Protein AF-X1FX35-F1 (afdb_monomer)

Organism: NCBI:txid412755

Nearest PDB structures (foldseek):
  2xja-assembly1_A  TM=9.367E-01  e=5.556E-26  Mycobacterium tuberculosis H37Rv
  2wtz-assembly2_B  TM=9.239E-01  e=4.135E-26  Mycobacterium tuberculosis H37Rv
  2xja-assembly4_D  TM=9.249E-01  e=1.430E-25  Mycobacterium tuberculosis H37Rv
  2xja-assembly3_C  TM=9.248E-01  e=2.739E-25  Mycobacterium tuberculosis H37Rv
  2wtz-assembly3_C  TM=9.128E-01  e=9.471E-25  Mycobacterium tuberculosis H37Rv

Solvent-accessible surface area (backbone atoms only — not comparable to full-atom values): 14915 Å² total; per-residue (Å²): 69,72,66,14,41,48,26,26,56,78,59,72,37,35,50,81,73,32,51,28,34,38,28,30,51,65,58,53,34,62,60,21,47,53,36,40,39,36,25,38,48,67,76,71,45,35,39,17,36,37,23,55,70,34,38,30,24,53,76,56,72,43,81,34,92,41,43,47,62,56,24,57,57,50,31,50,49,40,43,50,11,49,76,54,61,19,49,32,32,35,33,30,48,42,46,68,35,48,66,61,26,30,61,37,82,56,64,46,52,27,40,25,44,56,39,86,63,88,68,66,44,90,78,43,68,39,71,66,48,44,47,51,25,50,35,51,63,44,50,66,34,48,60,88,17,35,39,27,31,26,66,86,30,80,63,40,56,62,38,56,77,50,32,68,27,40,78,42,37,26,30,73,77,49,98,50,58,32,28,35,45,78,75,50,74,56,96,64,37,26,32,29,40,40,34,43,92,92,44,75,28,70,29,52,22,48,58,61,43,72,70,44,54,52,30,50,45,47,20,44,48,50,40,45,75,73,68,49,53,65,62,55,39,24,53,10,48,34,63,47,70,73,44,93,50,54,72,22,72,57,90,68,99,60,101,65,90,47,69,40,60,66,58,84,38,71,65,48,40,49,53,52,48,66,46,49,54,84,68,48,90,75,85,84,84,132

Radius of gyration: 18.19 Å; Cα contacts (8 Å, |Δi|>4): 615; chains: 1; bounding box: 47×43×50 Å

pLDDT: mean 95.36, std 4.09, range [73.88, 98.94]

InterPro domains:
  IPR005761 UDP-N-acetylmuramoylal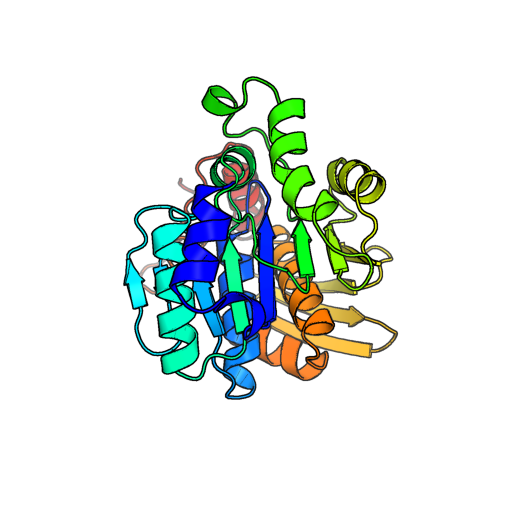anyl-D-glutamate-2,6-diaminopimelate ligase [TIGR01085] (4-286)
  IPR013221 Mur ligase, central [PF08245] (23-222)
  IPR036565 Mur-like, catalytic domain superfamily [G3DSA:3.40.1190.10] (14-246)
  IPR036565 Mur-like, catalytic domain superfamily [SSF53623] (14-240)
  IPR036615 Mur ligase, C-terminal domain superfamily [G3DSA:3.90.190.20] (247-286)
  IPR036615 Mur ligase, C-terminal domain superfamily [SSF53244] (243-285)

Foldseek 3Di:
DVVLQVLCVVLVNLLVQAQEEEEEEDDLRLVLQLLLQLLQVLVVAFEFEQAQQWGGLSVDIDGHPDRADASNVVSVSSSSNVVNRHRYYYGYCYLVCLVVVRCPSRAHLEYEYQEYDDDDCVPQVDSVSSLVSVLSVQLPHDQNHEYEYEPPYPSSVVSVVRHNHHYFYEYEPDDTQWYWDWPDFAQQWTWIWIDHPRDTEIAIARQWFPSSVSSLRRSQVSVVSVPDDPHSSSSSNNPDHDDPQCQGWDDDDDPDIDGGHDPPDPVSVVRSCVGCVVHDPDDDDD

Mean predicted aligned error: 3.47 Å

Secondary structure (DSSP, 8-state):
-HHHHHHHHHTT-GGGGSEEEEEESSS-HHHHHHHHHHHHHHTT--EEEESSSEEE-SS-EEE-SSSS--HHHHHHHHHHHHHTT--EEEEE--HHHHHTTTTTT--EEEEEE----S--HHHHSSHHHHHHHHHHHHHTS-TTSEEEEETTSHHHHHHHTT--SEEEEEEESS-SSEEEEEEEE-SS-EEEEEEETTEEEEEEES--SHHHHHHHHHHHHHHHHHT--HHHHHHHHHH----TTSSEEEP-SSSS-EEE----SHHHHHHHHHHHGGG-SS----

Sequence (286 aa):
EAAALLAQASRGNPASQLTNLAVTGTNGKTTVAFLIRSCMQKTGDKCGLIGTIIYDTGSSSSEAVLTTPDCLYIAEVQQQMLRAGSKYMVIEASSHALSQNRLAGIKFKAAAFTNLAGDHLDYHKTREDYLAAKTKLFSSLSSDATAVLNKQSSEAKLIAEQTDAKILWYAINEPADLTARIESMDITETVFALESAGQSSVVKTPLLGRYNVSNHLAAAGLCLVAGFDLDVIATGLSALRAIPGRLEKIDWDGDFSVFIDYAHTADALKNVLATLKPFCRAKLTV

Structure (mmCIF, N/CA/C/O backbone):
data_AF-X1FX35-F1
#
_entry.id   AF-X1FX35-F1
#
loop_
_atom_site.group_PDB
_atom_site.id
_atom_site.type_symbol
_atom_site.label_atom_id
_atom_site.label_alt_id
_atom_site.label_comp_id
_atom_site.label_asym_id
_atom_site.label_entity_id
_atom_site.label_seq_id
_atom_site.pdbx_PDB_ins_code
_atom_site.Cartn_x
_atom_site.Cartn_y
_atom_site.Cartn_z
_atom_site.occupancy
_atom_site.B_iso_or_equiv
_atom_site.auth_seq_id
_atom_site.auth_comp_id
_atom_site.auth_asym_id
_atom_site.auth_atom_id
_atom_site.pdbx_PDB_model_num
ATOM 1 N N . GLU A 1 1 ? -18.148 14.217 6.046 1.00 92.44 1 GLU A N 1
ATOM 2 C CA . GLU A 1 1 ? -17.919 13.617 7.378 1.00 92.44 1 GLU A CA 1
ATOM 3 C C . GLU A 1 1 ? -19.197 13.049 7.983 1.00 92.44 1 GLU A C 1
ATOM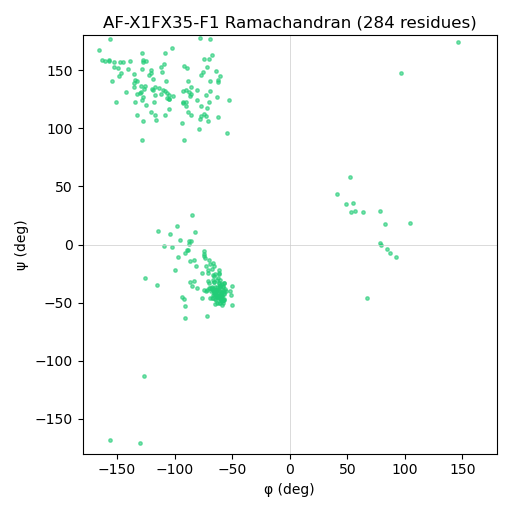 5 O O . GLU A 1 1 ? -19.302 11.834 8.022 1.00 92.44 1 GLU A O 1
ATOM 10 N N . ALA A 1 2 ? -20.196 13.865 8.354 1.00 96.88 2 ALA A N 1
ATOM 11 C CA . ALA A 1 2 ? -21.456 13.366 8.933 1.00 96.88 2 ALA A CA 1
ATOM 12 C C . ALA A 1 2 ? -22.117 12.246 8.102 1.00 96.88 2 ALA A C 1
ATOM 14 O O . ALA A 1 2 ? -22.504 11.221 8.651 1.00 96.88 2 ALA A O 1
ATOM 15 N N . ALA A 1 3 ? -22.154 12.394 6.771 1.00 97.06 3 ALA A N 1
ATOM 16 C CA . ALA A 1 3 ? -22.649 11.352 5.869 1.00 97.06 3 ALA A CA 1
ATOM 17 C C . ALA A 1 3 ? -21.881 10.022 5.995 1.00 97.06 3 ALA A C 1
ATOM 19 O O . ALA A 1 3 ? -22.498 8.964 5.982 1.00 97.06 3 ALA A O 1
ATOM 20 N N . ALA A 1 4 ? -20.557 10.061 6.173 1.00 97.12 4 ALA A N 1
ATOM 21 C CA . ALA A 1 4 ? -19.735 8.860 6.307 1.00 97.12 4 ALA A CA 1
ATOM 22 C C . ALA A 1 4 ? -19.929 8.176 7.667 1.00 97.12 4 ALA A C 1
ATOM 24 O O . ALA A 1 4 ? -20.062 6.954 7.728 1.00 97.12 4 ALA A O 1
ATOM 25 N N . LEU A 1 5 ? -20.047 8.963 8.742 1.00 97.88 5 LEU A N 1
ATOM 26 C CA . LEU A 1 5 ? -20.375 8.450 10.075 1.00 97.88 5 LEU A CA 1
ATOM 27 C C . LEU A 1 5 ? -21.756 7.776 10.088 1.00 97.88 5 LEU A C 1
ATOM 29 O O . LEU A 1 5 ? -21.901 6.665 10.596 1.00 97.88 5 LEU A O 1
ATOM 33 N N . LEU A 1 6 ? -22.758 8.413 9.473 1.00 98.00 6 LEU A N 1
ATOM 34 C CA . LEU A 1 6 ? -24.102 7.847 9.330 1.00 98.00 6 LEU A CA 1
ATOM 35 C C . LEU A 1 6 ? -24.108 6.600 8.439 1.00 98.00 6 LEU A C 1
ATOM 37 O O . LEU A 1 6 ? -24.799 5.637 8.762 1.00 98.00 6 LEU A O 1
ATOM 41 N N . ALA A 1 7 ? -23.320 6.578 7.359 1.00 97.94 7 ALA A N 1
ATOM 42 C CA . ALA A 1 7 ? -23.184 5.412 6.490 1.00 97.94 7 ALA A CA 1
ATOM 43 C C . ALA A 1 7 ? -22.691 4.187 7.272 1.00 97.94 7 ALA A C 1
ATOM 45 O O . ALA A 1 7 ? -23.333 3.136 7.228 1.00 97.94 7 ALA A O 1
ATOM 46 N N . GLN A 1 8 ? -21.613 4.342 8.051 1.00 98.25 8 GLN A N 1
ATOM 47 C CA . GLN A 1 8 ? -21.102 3.286 8.928 1.00 98.25 8 GLN A CA 1
ATOM 48 C C . GLN A 1 8 ? -22.164 2.839 9.937 1.00 98.25 8 GLN A C 1
ATOM 50 O O . GLN A 1 8 ? -22.492 1.652 9.995 1.00 98.25 8 GLN A O 1
ATOM 55 N N . ALA A 1 9 ? -22.764 3.782 10.669 1.00 97.75 9 ALA A N 1
ATOM 56 C CA . ALA A 1 9 ? -23.758 3.479 11.696 1.00 97.75 9 ALA A CA 1
ATOM 57 C C . ALA A 1 9 ? -24.985 2.743 11.128 1.00 97.75 9 ALA A C 1
ATOM 59 O O . ALA A 1 9 ? -25.408 1.732 11.687 1.00 97.75 9 ALA A O 1
ATOM 60 N N . SER A 1 10 ? -25.505 3.184 9.977 1.00 97.56 10 SER A N 1
ATOM 61 C CA . SER A 1 10 ? -26.673 2.583 9.311 1.00 97.56 10 SER A CA 1
ATOM 62 C C . SER A 1 10 ? -26.462 1.124 8.889 1.00 97.56 10 SER A C 1
ATOM 64 O O . SER A 1 10 ? -27.425 0.378 8.724 1.00 97.56 10 SER A O 1
ATOM 66 N N . ARG A 1 11 ? -25.200 0.700 8.738 1.00 96.19 11 ARG A N 1
ATOM 67 C CA . ARG A 1 11 ? -24.804 -0.663 8.358 1.00 96.19 11 ARG A CA 1
ATOM 68 C C . ARG A 1 11 ? -24.266 -1.482 9.539 1.00 96.19 11 ARG A C 1
ATOM 70 O O . ARG A 1 11 ? -23.754 -2.578 9.320 1.00 96.19 11 ARG A O 1
ATOM 77 N N . GLY A 1 12 ? -24.386 -0.982 10.773 1.00 96.56 12 GLY A N 1
ATOM 78 C CA . GLY A 1 12 ? -23.894 -1.661 11.977 1.00 96.56 12 GLY A CA 1
ATOM 79 C C . GLY A 1 12 ? -22.382 -1.533 12.191 1.00 96.56 12 GLY A C 1
ATOM 80 O O . GLY A 1 12 ? -21.770 -2.428 12.766 1.00 96.56 12 GLY A O 1
ATOM 81 N N . ASN A 1 13 ? -21.781 -0.436 11.721 1.00 97.56 13 ASN A N 1
ATOM 82 C CA . ASN A 1 13 ? -20.348 -0.131 11.797 1.00 97.56 13 ASN A CA 1
ATOM 83 C C . ASN A 1 13 ? -19.458 -1.264 11.254 1.00 97.56 13 ASN A C 1
ATOM 85 O O . ASN A 1 13 ? -18.607 -1.773 11.980 1.00 97.56 13 ASN A O 1
ATOM 89 N N . PRO A 1 14 ? -19.618 -1.685 9.986 1.00 97.75 14 PRO A N 1
ATOM 90 C CA . PRO A 1 14 ? -18.886 -2.832 9.453 1.00 97.75 14 PRO A CA 1
ATOM 91 C C . PRO A 1 14 ? -17.361 -2.636 9.497 1.00 97.75 14 PRO A C 1
ATOM 93 O O . PRO A 1 14 ? -16.624 -3.596 9.711 1.00 97.75 14 PRO A O 1
ATOM 96 N N . ALA A 1 15 ? -16.876 -1.394 9.391 1.00 97.50 15 ALA A N 1
ATOM 97 C CA . ALA A 1 15 ? -15.459 -1.083 9.542 1.00 97.50 15 ALA A CA 1
ATOM 98 C C . ALA A 1 15 ? -14.867 -1.535 10.889 1.00 97.50 15 ALA A C 1
ATOM 100 O O . ALA A 1 15 ? -13.699 -1.906 10.929 1.00 97.50 15 ALA A O 1
ATOM 101 N N . SER A 1 16 ? -15.627 -1.525 11.993 1.00 97.56 16 SER A N 1
ATOM 102 C CA . SER A 1 16 ? -15.091 -1.902 13.314 1.00 97.56 16 SER A CA 1
ATOM 103 C C . SER A 1 16 ? -14.854 -3.406 13.477 1.00 97.56 16 SER A C 1
ATOM 105 O O . SER A 1 16 ? -14.216 -3.820 14.441 1.00 97.56 16 SER A O 1
ATOM 107 N N . GLN A 1 17 ? -15.357 -4.213 12.542 1.00 97.62 17 GLN A N 1
ATOM 108 C CA . GLN A 1 17 ? -15.231 -5.671 12.531 1.00 97.62 17 GLN A CA 1
ATOM 109 C C . GLN A 1 17 ? -14.154 -6.155 11.545 1.00 97.62 17 GLN A C 1
ATOM 111 O O . GLN A 1 17 ? -13.900 -7.353 11.444 1.00 97.62 17 GLN A O 1
ATOM 116 N N . LEU A 1 18 ? -13.519 -5.230 10.819 1.00 98.00 18 LEU A N 1
ATOM 117 C CA . LEU A 1 18 ? -12.449 -5.495 9.864 1.00 98.00 18 LEU A CA 1
ATOM 118 C C . LEU A 1 18 ? -11.123 -4.938 10.384 1.00 98.00 18 LEU A C 1
ATOM 120 O O . LEU A 1 18 ? -11.062 -3.878 11.006 1.00 98.00 18 LEU A O 1
ATOM 124 N N . THR A 1 19 ? -10.028 -5.603 10.031 1.00 98.25 19 THR A N 1
ATOM 125 C CA . THR A 1 19 ? -8.703 -4.983 10.058 1.00 98.25 19 THR A CA 1
ATOM 126 C C . THR A 1 19 ? -8.559 -4.109 8.815 1.00 98.25 19 THR A C 1
ATOM 128 O O . THR A 1 19 ? -8.294 -4.614 7.723 1.00 98.25 19 THR A O 1
ATOM 131 N N . ASN A 1 20 ? -8.766 -2.799 8.974 1.00 98.69 20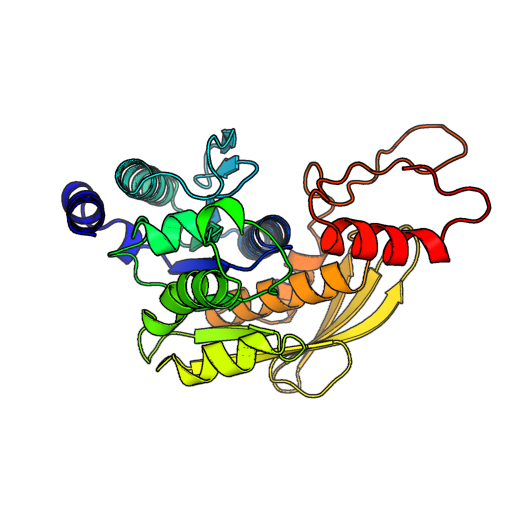 ASN A N 1
ATOM 132 C CA . ASN A 1 20 ? -8.697 -1.845 7.866 1.00 98.69 20 ASN A CA 1
ATOM 133 C C . ASN A 1 20 ? -7.260 -1.357 7.648 1.00 98.69 20 ASN A C 1
ATOM 135 O O . ASN A 1 20 ? -6.625 -0.836 8.570 1.00 98.69 20 ASN A O 1
ATOM 139 N N . LEU A 1 21 ? -6.787 -1.468 6.411 1.00 98.88 21 LEU A N 1
ATOM 140 C CA . LEU A 1 21 ? -5.506 -0.968 5.926 1.00 98.88 21 LEU A CA 1
ATOM 141 C C . LEU A 1 21 ? -5.753 0.051 4.814 1.00 98.88 21 LEU A C 1
ATOM 143 O O . LEU A 1 21 ? -6.647 -0.128 3.987 1.00 98.88 21 LEU A O 1
ATOM 147 N N . ALA A 1 22 ? -4.950 1.104 4.760 1.00 98.81 22 ALA A N 1
ATOM 148 C CA . ALA A 1 22 ? -5.043 2.101 3.698 1.00 98.81 22 ALA A CA 1
ATOM 149 C C . ALA A 1 22 ? -3.691 2.346 3.037 1.00 98.81 22 ALA A C 1
ATOM 151 O O . ALA A 1 22 ? -2.647 2.266 3.678 1.00 98.81 22 ALA A O 1
ATOM 152 N N . VAL A 1 23 ? -3.708 2.716 1.760 1.00 98.88 23 VAL A N 1
ATOM 153 C CA . VAL A 1 23 ? -2.522 3.230 1.069 1.00 98.88 23 VAL A CA 1
ATOM 154 C C . VAL A 1 23 ? -2.851 4.528 0.350 1.00 98.88 23 VAL A C 1
ATOM 156 O O . VAL A 1 23 ? -3.823 4.616 -0.404 1.00 98.88 23 VAL A O 1
ATOM 159 N N . THR A 1 24 ? -2.020 5.547 0.560 1.00 98.69 24 THR A N 1
ATOM 160 C CA . THR A 1 24 ? -2.068 6.803 -0.187 1.00 98.69 24 THR A CA 1
ATOM 161 C C . THR A 1 24 ? -0.701 7.175 -0.756 1.00 98.69 24 THR A C 1
ATOM 163 O O . THR A 1 24 ? 0.339 6.638 -0.387 1.00 98.69 24 THR A O 1
ATOM 166 N N . GLY A 1 25 ? -0.729 8.109 -1.696 1.00 97.38 25 GLY A N 1
ATOM 167 C CA . GLY A 1 25 ? 0.419 8.593 -2.457 1.00 97.38 25 GLY A CA 1
ATOM 168 C C . GLY A 1 25 ? 0.014 8.969 -3.877 1.00 97.38 25 GLY A C 1
ATOM 169 O O . GLY A 1 25 ? -1.162 8.810 -4.249 1.00 97.38 25 GLY A O 1
ATOM 170 N N . THR A 1 26 ? 0.936 9.533 -4.652 1.00 94.88 26 THR A N 1
ATOM 171 C CA . THR A 1 26 ? 0.691 9.824 -6.074 1.00 94.88 26 THR A CA 1
ATOM 172 C C . THR A 1 26 ? 0.666 8.510 -6.850 1.00 94.88 26 THR A C 1
ATOM 174 O O . THR A 1 26 ? -0.394 8.087 -7.312 1.00 94.88 26 THR A O 1
ATOM 177 N N . ASN A 1 27 ? 1.776 7.773 -6.839 1.00 94.44 27 ASN A N 1
ATOM 178 C CA . ASN A 1 27 ? 1.939 6.520 -7.579 1.00 94.44 27 ASN A CA 1
ATOM 179 C C . ASN A 1 27 ? 1.981 5.294 -6.645 1.00 94.44 27 ASN A C 1
ATOM 181 O O . ASN A 1 27 ? 2.339 5.408 -5.474 1.00 94.44 27 ASN A O 1
ATOM 185 N N . GLY A 1 28 ? 1.630 4.109 -7.158 1.00 95.50 28 GLY A N 1
ATOM 186 C CA . GLY A 1 28 ? 1.843 2.824 -6.467 1.00 95.50 28 GLY A CA 1
ATOM 187 C C . GLY A 1 28 ? 0.697 2.298 -5.591 1.00 95.50 28 GLY A C 1
ATOM 188 O O . GLY A 1 28 ? 0.728 1.128 -5.226 1.00 95.50 28 GLY A O 1
ATOM 189 N N . LYS A 1 29 ? -0.349 3.095 -5.313 1.00 98.00 29 LYS A N 1
ATOM 190 C CA . LYS A 1 29 ? -1.506 2.689 -4.477 1.00 98.00 29 LYS A CA 1
ATOM 191 C C . LYS A 1 29 ? -2.106 1.342 -4.901 1.00 98.00 29 LYS A C 1
ATOM 193 O O . LYS A 1 29 ? -2.213 0.431 -4.088 1.00 98.00 29 LYS A O 1
ATOM 198 N N . THR A 1 30 ? -2.423 1.203 -6.188 1.00 97.81 30 THR A N 1
ATOM 199 C CA . THR A 1 30 ? -2.981 -0.030 -6.758 1.00 97.81 30 THR A CA 1
ATOM 200 C C . THR A 1 30 ? -2.044 -1.222 -6.581 1.00 97.81 30 THR A C 1
ATOM 202 O O . THR A 1 30 ? -2.476 -2.275 -6.126 1.00 97.81 30 THR A O 1
ATOM 205 N N . THR A 1 31 ? -0.750 -1.056 -6.869 1.00 98.00 31 THR A N 1
ATOM 206 C CA . THR A 1 31 ? 0.239 -2.129 -6.707 1.00 98.00 31 THR A CA 1
ATOM 207 C C . THR A 1 31 ? 0.324 -2.588 -5.254 1.00 98.00 31 THR A C 1
ATOM 209 O O . THR A 1 31 ? 0.238 -3.783 -4.986 1.00 98.00 31 THR A O 1
ATOM 212 N N . VAL A 1 32 ? 0.405 -1.648 -4.308 1.00 98.75 32 VAL A N 1
ATOM 213 C CA . VAL A 1 32 ? 0.429 -1.947 -2.868 1.00 98.75 32 VAL A CA 1
ATOM 214 C C . VAL A 1 32 ? -0.833 -2.697 -2.432 1.00 98.75 32 VAL A C 1
ATOM 216 O O . VAL A 1 32 ? -0.730 -3.705 -1.736 1.00 98.75 32 VAL A O 1
ATOM 219 N N . ALA A 1 33 ? -2.019 -2.259 -2.868 1.00 98.50 33 ALA A N 1
ATOM 220 C CA . ALA A 1 33 ? -3.280 -2.906 -2.508 1.00 98.50 33 ALA A CA 1
ATOM 221 C C . ALA A 1 33 ? -3.350 -4.366 -2.998 1.00 98.50 33 ALA A C 1
ATOM 223 O O . ALA A 1 33 ? -3.737 -5.258 -2.241 1.00 98.50 33 ALA A O 1
ATOM 224 N N . PHE A 1 34 ? -2.918 -4.632 -4.234 1.00 98.19 34 PHE A N 1
ATOM 225 C CA . PHE A 1 34 ? -2.876 -5.992 -4.781 1.00 98.19 34 PHE A CA 1
ATOM 226 C C . PHE A 1 34 ? -1.836 -6.875 -4.079 1.00 98.19 34 PHE A C 1
ATOM 228 O O . PHE A 1 34 ? -2.111 -8.051 -3.838 1.00 98.19 34 PHE A O 1
ATOM 235 N N . LEU A 1 35 ? -0.676 -6.320 -3.711 1.00 98.50 35 LEU A N 1
ATOM 236 C CA . LEU A 1 35 ? 0.358 -7.034 -2.956 1.00 98.50 35 LEU A CA 1
ATOM 237 C C . LEU A 1 35 ? -0.141 -7.447 -1.565 1.00 98.50 35 LEU A C 1
ATOM 239 O O . LEU A 1 35 ? 0.011 -8.604 -1.186 1.00 98.50 35 LEU A O 1
ATOM 243 N N . ILE A 1 36 ? -0.818 -6.548 -0.844 1.00 98.06 36 ILE A N 1
ATOM 244 C CA . ILE A 1 36 ? -1.424 -6.850 0.465 1.00 98.06 36 ILE A CA 1
ATOM 245 C C . ILE A 1 36 ? -2.449 -7.975 0.345 1.00 98.06 36 ILE A C 1
ATOM 247 O O . ILE A 1 36 ? -2.414 -8.935 1.118 1.00 98.06 36 ILE A O 1
ATOM 251 N N . ARG A 1 37 ? -3.336 -7.886 -0.655 1.00 96.50 37 ARG A N 1
ATOM 252 C CA . ARG A 1 37 ? -4.324 -8.935 -0.920 1.00 96.50 37 ARG A CA 1
ATOM 253 C C . ARG A 1 37 ? -3.642 -10.274 -1.218 1.00 96.50 37 ARG A C 1
ATOM 255 O O . ARG A 1 37 ? -4.068 -11.287 -0.673 1.00 96.50 37 ARG A O 1
ATOM 262 N N . SER A 1 38 ? -2.575 -10.274 -2.021 1.00 97.00 38 SER A N 1
ATOM 263 C CA . SER A 1 38 ? -1.786 -11.475 -2.332 1.00 97.00 38 SER A CA 1
ATOM 264 C C . SER A 1 38 ? -1.197 -12.114 -1.070 1.00 97.00 38 SER A C 1
ATOM 266 O O . SER A 1 38 ? -1.322 -13.323 -0.878 1.00 97.00 38 SER A O 1
ATOM 268 N N . CYS A 1 39 ? -0.630 -11.311 -0.162 1.00 97.06 39 CYS A N 1
ATOM 269 C CA . CYS A 1 39 ? -0.118 -11.797 1.121 1.00 97.06 39 CYS A CA 1
ATOM 270 C C . CYS A 1 39 ? -1.190 -12.464 1.979 1.00 97.06 39 CYS A C 1
ATOM 272 O O . CYS A 1 39 ? -0.988 -13.576 2.459 1.00 97.06 39 CYS A O 1
ATOM 274 N N . MET A 1 40 ? -2.346 -11.822 2.127 1.00 94.31 40 MET A N 1
ATOM 275 C CA . MET A 1 40 ? -3.429 -12.348 2.961 1.00 94.31 40 MET A CA 1
ATOM 276 C C . MET A 1 40 ? -4.069 -13.604 2.359 1.00 94.31 40 MET A C 1
ATOM 278 O O . MET A 1 40 ? -4.370 -14.554 3.071 1.00 94.31 40 MET A O 1
ATOM 282 N N . GLN A 1 41 ? -4.211 -13.669 1.035 1.00 90.31 41 GLN A N 1
ATOM 283 C CA . GLN A 1 41 ? -4.747 -14.859 0.372 1.00 90.31 41 GLN A CA 1
ATOM 284 C C . GLN A 1 41 ? -3.834 -16.083 0.527 1.00 90.31 41 GLN A C 1
ATOM 286 O O . GLN A 1 41 ? -4.321 -17.214 0.496 1.00 90.31 41 GLN A O 1
ATOM 291 N N . LYS A 1 42 ? -2.522 -15.892 0.733 1.00 88.75 42 LYS A N 1
ATOM 292 C CA . LYS A 1 42 ? -1.593 -17.006 0.973 1.00 88.75 42 LYS A CA 1
ATOM 293 C C . LYS A 1 42 ? -1.744 -17.674 2.333 1.00 88.75 42 LYS A C 1
ATOM 295 O O . LYS A 1 42 ? -1.393 -18.845 2.433 1.00 88.75 42 LYS A O 1
ATOM 300 N N . THR A 1 43 ? -2.318 -17.006 3.331 1.00 86.19 43 THR A N 1
ATOM 301 C CA . THR A 1 43 ? -2.656 -17.642 4.618 1.00 86.19 43 THR A CA 1
ATOM 302 C C . THR A 1 43 ? -4.033 -18.299 4.621 1.00 86.19 43 THR A C 1
ATOM 304 O O . THR A 1 43 ? -4.447 -18.855 5.635 1.00 86.19 43 THR A O 1
ATOM 307 N N . GLY A 1 44 ? -4.761 -18.240 3.500 1.00 86.75 44 GLY A N 1
ATOM 308 C CA . GLY A 1 44 ? -6.158 -18.663 3.417 1.00 86.75 44 GLY A CA 1
ATOM 309 C C . GLY A 1 44 ? -7.143 -17.639 3.988 1.00 86.75 44 GLY A C 1
ATOM 310 O O . GLY A 1 44 ? -8.351 -17.881 3.959 1.00 86.75 44 GLY A O 1
ATOM 311 N N . ASP A 1 45 ? -6.665 -16.488 4.474 1.00 91.38 45 ASP A N 1
ATOM 312 C CA . ASP A 1 45 ? -7.538 -15.400 4.895 1.00 91.38 45 ASP A CA 1
ATOM 313 C C . ASP A 1 45 ? -8.119 -14.656 3.686 1.00 91.38 45 ASP A C 1
ATOM 315 O O . ASP A 1 45 ? -7.507 -14.508 2.626 1.00 91.38 45 ASP A O 1
ATOM 319 N N . LYS A 1 46 ? -9.335 -14.138 3.864 1.00 92.50 46 LYS A N 1
ATOM 320 C CA . LYS A 1 46 ? -9.988 -13.283 2.874 1.00 92.50 46 LYS A CA 1
ATOM 321 C C . LYS A 1 46 ? -9.695 -11.813 3.162 1.00 92.50 46 LYS A C 1
ATOM 323 O O . LYS A 1 46 ? -9.855 -11.337 4.292 1.00 92.50 46 LYS A O 1
ATOM 328 N N . CYS A 1 47 ? -9.300 -11.103 2.110 1.00 95.25 47 CYS A N 1
ATOM 329 C CA . CYS A 1 47 ? -9.013 -9.677 2.115 1.00 95.25 47 CYS A CA 1
ATOM 330 C C . CYS A 1 47 ? -9.859 -8.988 1.049 1.00 95.25 47 CYS A C 1
ATOM 332 O O . CYS A 1 47 ? -9.740 -9.307 -0.136 1.00 95.25 47 CYS A O 1
ATOM 334 N N . GLY A 1 48 ? -10.699 -8.047 1.472 1.00 97.50 48 GLY A N 1
ATOM 335 C CA . GLY A 1 48 ? -11.386 -7.160 0.548 1.00 97.50 48 GLY A CA 1
ATOM 336 C C . GLY A 1 48 ? -10.456 -6.059 0.036 1.00 97.50 48 GLY A C 1
ATOM 337 O O . GLY A 1 48 ? -9.604 -5.567 0.775 1.00 97.50 48 GLY A O 1
ATOM 338 N N . LEU A 1 49 ? -10.638 -5.640 -1.213 1.00 98.12 49 LEU A N 1
ATOM 339 C CA . LEU A 1 49 ? -9.860 -4.585 -1.859 1.00 98.12 49 LEU A CA 1
ATOM 340 C C . LEU A 1 49 ? -10.804 -3.537 -2.442 1.00 98.12 49 LEU A C 1
ATOM 342 O O . LEU A 1 49 ? -11.686 -3.865 -3.226 1.00 98.12 49 LEU A O 1
ATOM 346 N N . ILE A 1 50 ? -10.603 -2.268 -2.099 1.00 98.50 50 ILE A N 1
ATOM 347 C CA . ILE A 1 50 ? -11.291 -1.138 -2.735 1.00 98.50 50 ILE A CA 1
ATOM 348 C C . ILE A 1 50 ? -10.231 -0.282 -3.423 1.00 98.50 50 ILE A C 1
ATOM 350 O O . ILE A 1 50 ? -9.402 0.330 -2.748 1.00 98.50 50 ILE A O 1
ATOM 354 N N . GLY A 1 51 ? -10.226 -0.250 -4.753 1.00 97.56 51 GLY A N 1
ATOM 355 C CA . GLY A 1 51 ? -9.168 0.429 -5.491 1.00 97.56 51 GLY A CA 1
ATOM 356 C C . GLY A 1 51 ? -9.561 0.878 -6.887 1.00 97.56 51 GLY A C 1
ATOM 357 O O . GLY A 1 51 ? -10.727 0.886 -7.256 1.00 97.56 51 GLY A O 1
ATOM 358 N N . THR A 1 52 ? -8.554 1.274 -7.660 1.00 95.94 52 THR A N 1
ATOM 359 C CA . THR A 1 52 ? -8.715 1.882 -8.990 1.00 95.94 52 THR A CA 1
ATOM 360 C C . THR A 1 52 ? -9.180 0.887 -10.051 1.00 95.94 52 THR A C 1
ATOM 362 O O . THR A 1 52 ? -9.857 1.285 -10.985 1.00 95.94 52 THR A O 1
ATOM 365 N N . ILE A 1 53 ? -8.804 -0.389 -9.928 1.00 94.62 53 ILE A N 1
ATOM 366 C CA . ILE A 1 53 ? -9.135 -1.415 -10.933 1.00 94.62 53 ILE A CA 1
ATOM 367 C C . ILE A 1 53 ? -10.452 -2.110 -10.572 1.00 94.62 53 ILE A C 1
ATOM 369 O O . ILE A 1 53 ? -11.319 -2.290 -11.420 1.00 94.62 53 ILE A O 1
ATOM 373 N N . ILE A 1 54 ? -10.603 -2.505 -9.307 1.00 96.56 54 ILE A N 1
ATOM 374 C CA . ILE A 1 54 ? -11.729 -3.316 -8.845 1.00 96.56 54 ILE A CA 1
ATOM 375 C C . ILE A 1 54 ? -12.160 -2.944 -7.431 1.00 96.56 54 ILE A C 1
ATOM 377 O O . ILE A 1 54 ? -11.364 -2.465 -6.614 1.00 96.56 54 ILE A O 1
ATOM 381 N N . TYR A 1 55 ? -13.413 -3.271 -7.138 1.00 97.31 55 TYR A N 1
ATOM 382 C CA . TYR A 1 55 ? -13.902 -3.496 -5.787 1.00 97.31 55 TYR A CA 1
ATOM 383 C C . TYR A 1 55 ? -14.077 -4.999 -5.591 1.00 97.31 55 TYR A C 1
ATOM 385 O O . TYR A 1 55 ? -14.861 -5.631 -6.290 1.00 97.31 55 TYR A O 1
ATOM 393 N N . ASP A 1 56 ? -13.320 -5.579 -4.671 1.00 96.06 56 ASP A N 1
ATOM 394 C CA . ASP A 1 56 ? -13.311 -7.003 -4.359 1.00 96.06 56 ASP A CA 1
ATOM 395 C C . ASP A 1 56 ? -13.756 -7.201 -2.911 1.00 96.06 56 ASP A C 1
ATOM 397 O O . ASP A 1 56 ? -13.165 -6.655 -1.980 1.00 96.06 56 ASP A O 1
ATOM 401 N N . THR A 1 57 ? -14.810 -7.982 -2.712 1.00 94.19 57 THR A N 1
ATOM 402 C CA . THR A 1 57 ? -15.371 -8.273 -1.385 1.00 94.19 57 THR A CA 1
ATOM 403 C C . THR A 1 57 ? -14.735 -9.500 -0.721 1.00 94.19 57 THR A C 1
ATOM 405 O O . THR A 1 57 ? -15.070 -9.833 0.416 1.00 94.19 57 THR A O 1
ATOM 408 N N . GLY A 1 58 ? -13.841 -10.207 -1.418 1.00 88.56 58 GLY A N 1
ATOM 409 C CA . GLY A 1 58 ? -13.319 -11.524 -1.046 1.00 88.56 58 GLY A CA 1
ATOM 410 C C . GLY A 1 58 ? -14.215 -12.692 -1.482 1.00 88.56 58 GLY A C 1
ATOM 411 O O . GLY A 1 58 ? -13.861 -13.853 -1.274 1.00 88.56 58 GLY A O 1
ATOM 412 N N . SER A 1 59 ? -15.380 -12.408 -2.074 1.00 85.19 59 SER A N 1
ATOM 413 C CA . SER A 1 59 ? -16.276 -13.409 -2.687 1.00 85.19 59 SER A CA 1
ATOM 414 C C . SER A 1 59 ? -16.629 -13.097 -4.138 1.00 85.19 59 SER A C 1
ATOM 416 O O . SER A 1 59 ? -16.891 -14.004 -4.919 1.00 85.19 59 SER A O 1
ATOM 418 N N . SER A 1 60 ? -16.641 -11.815 -4.488 1.00 91.44 60 SER A N 1
ATOM 419 C CA . SER A 1 60 ? -16.958 -11.300 -5.812 1.00 91.44 60 SER A CA 1
ATOM 420 C C . SER A 1 60 ? -16.167 -10.021 -6.047 1.00 91.44 60 SER A C 1
ATOM 422 O O . SER A 1 60 ? -15.848 -9.301 -5.094 1.00 91.44 60 SER A O 1
ATOM 424 N N . SER A 1 61 ? -15.874 -9.747 -7.314 1.00 93.12 61 SER A N 1
ATOM 425 C CA . SER A 1 61 ? -15.245 -8.512 -7.756 1.00 93.12 61 SER A CA 1
ATOM 426 C C . SER A 1 61 ? -16.115 -7.798 -8.787 1.00 93.12 61 SER A C 1
ATOM 428 O O . SER A 1 61 ? -16.791 -8.432 -9.598 1.00 93.12 61 SER A O 1
ATOM 430 N N . SER A 1 62 ? -16.093 -6.470 -8.752 1.00 93.50 62 SER A N 1
ATOM 431 C CA . SER A 1 62 ? -16.695 -5.596 -9.757 1.00 93.50 62 SER A CA 1
ATOM 432 C C . SER A 1 62 ? -15.667 -4.590 -10.257 1.00 93.50 62 SER A C 1
ATOM 434 O O . SER A 1 62 ? -14.714 -4.260 -9.547 1.00 93.50 62 SER A O 1
ATOM 436 N N . GLU A 1 63 ? -15.879 -4.061 -11.457 1.00 93.56 63 GLU A N 1
ATOM 437 C CA . GLU A 1 63 ? -15.096 -2.937 -11.966 1.00 93.56 63 GLU A CA 1
ATOM 438 C C . GLU A 1 63 ? -15.299 -1.696 -11.082 1.00 93.56 63 GLU A C 1
ATOM 440 O O . GLU A 1 63 ? -16.394 -1.454 -10.558 1.00 93.56 63 GLU A O 1
ATOM 445 N N . ALA A 1 64 ? -14.224 -0.939 -10.862 1.00 94.06 64 ALA A N 1
ATOM 446 C CA . ALA A 1 64 ? -14.257 0.262 -10.040 1.00 94.06 64 ALA A CA 1
ATOM 447 C C . ALA A 1 64 ? -14.575 1.509 -10.876 1.00 94.06 64 ALA A C 1
ATOM 449 O O . ALA A 1 64 ? -13.944 1.767 -11.894 1.00 94.06 64 ALA A O 1
ATOM 450 N N . VAL A 1 65 ? -15.505 2.338 -10.394 1.00 92.38 65 VAL A N 1
ATOM 451 C CA . VAL A 1 65 ? -15.829 3.635 -11.025 1.00 92.38 65 VAL A CA 1
ATOM 452 C C . VAL A 1 65 ? -14.904 4.749 -10.520 1.00 92.38 65 VAL A C 1
ATOM 454 O O . VAL A 1 65 ? -14.587 5.693 -11.237 1.00 92.38 65 VAL A O 1
ATOM 457 N N . LEU A 1 66 ? -14.466 4.655 -9.263 1.00 94.25 66 LEU A N 1
ATOM 458 C CA . LEU A 1 66 ? -13.567 5.608 -8.607 1.00 94.25 66 LEU A CA 1
ATOM 459 C C . LEU A 1 66 ? -12.482 4.851 -7.839 1.00 94.25 66 LEU A C 1
ATOM 461 O O . LEU A 1 66 ? -12.778 3.845 -7.202 1.00 94.25 66 LEU A O 1
ATOM 465 N N . THR A 1 67 ? -11.262 5.392 -7.760 1.00 94.62 67 THR A N 1
ATOM 466 C CA . THR A 1 67 ? -10.206 4.830 -6.890 1.00 94.62 67 THR A CA 1
ATOM 467 C C . THR A 1 67 ? -10.676 4.634 -5.450 1.00 94.62 67 THR A C 1
ATOM 469 O O . THR A 1 67 ? -10.361 3.633 -4.816 1.00 94.62 67 THR A O 1
ATOM 472 N N . THR A 1 68 ? -11.443 5.595 -4.937 1.00 97.69 68 THR A N 1
ATOM 473 C CA . THR A 1 68 ? -12.072 5.524 -3.619 1.00 97.69 68 THR A CA 1
ATOM 474 C C . THR A 1 68 ? -13.538 5.936 -3.782 1.00 97.69 68 THR A C 1
ATOM 476 O O . THR A 1 68 ? -13.780 7.108 -4.086 1.00 97.69 68 THR A O 1
ATOM 479 N N . PRO A 1 69 ? -14.516 5.032 -3.630 1.00 96.94 69 PRO A N 1
ATOM 480 C CA . PRO A 1 69 ? -15.929 5.356 -3.821 1.00 96.94 69 PRO A CA 1
ATOM 481 C C . PRO A 1 69 ? -16.465 6.281 -2.716 1.00 96.94 69 PRO A C 1
ATOM 483 O O . PRO A 1 69 ? -15.734 6.671 -1.800 1.00 96.94 69 PRO A O 1
ATOM 486 N N . ASP A 1 70 ? -17.728 6.699 -2.820 1.00 97.19 70 ASP A N 1
ATOM 487 C CA . ASP A 1 70 ? -18.378 7.478 -1.765 1.00 97.19 70 ASP A CA 1
ATOM 488 C C . ASP A 1 70 ? -18.592 6.650 -0.484 1.00 97.19 70 ASP A C 1
ATOM 490 O O . ASP A 1 70 ? -18.524 5.420 -0.473 1.00 97.19 70 ASP A O 1
ATOM 494 N N . CYS A 1 71 ? -18.851 7.339 0.624 1.00 97.56 71 CYS A N 1
ATOM 495 C CA . CYS A 1 71 ? -18.930 6.710 1.936 1.00 97.56 71 CYS A CA 1
ATOM 496 C C . CYS A 1 71 ? -20.105 5.731 2.117 1.00 97.56 71 CYS A C 1
ATOM 498 O O . CYS A 1 71 ? -19.983 4.813 2.930 1.00 97.56 71 CYS A O 1
ATOM 500 N N . LEU A 1 72 ? -21.220 5.904 1.391 1.00 97.38 72 LEU A N 1
ATOM 501 C CA . LEU A 1 72 ? -22.359 4.979 1.462 1.00 97.38 72 LEU A CA 1
ATOM 502 C C . LEU A 1 72 ? -21.969 3.648 0.829 1.00 97.38 72 LEU A C 1
ATOM 504 O O . LEU A 1 72 ? -22.168 2.592 1.433 1.00 97.38 72 LEU A O 1
ATOM 508 N N . TYR A 1 73 ? -21.342 3.720 -0.345 1.00 97.00 73 TYR A N 1
ATOM 509 C CA . TYR A 1 73 ? -20.869 2.541 -1.053 1.00 97.00 73 TYR A CA 1
ATOM 510 C C . TYR A 1 73 ? -19.737 1.834 -0.297 1.00 97.00 73 TYR A C 1
ATOM 512 O O . TYR A 1 73 ? -19.740 0.611 -0.195 1.00 97.00 73 TYR A O 1
ATOM 520 N N . ILE A 1 74 ? -18.808 2.573 0.326 1.00 98.19 74 ILE A N 1
ATOM 521 C CA . ILE A 1 74 ? -17.769 1.961 1.176 1.00 98.19 74 ILE A CA 1
ATOM 522 C C . ILE A 1 74 ? -18.396 1.140 2.311 1.00 98.19 74 ILE A C 1
ATOM 524 O O . ILE A 1 74 ? -18.010 -0.012 2.509 1.00 98.19 74 ILE A O 1
ATOM 528 N N . ALA A 1 75 ? -19.374 1.698 3.033 1.00 98.12 75 ALA A N 1
ATOM 529 C CA . ALA A 1 75 ? -20.045 0.986 4.121 1.00 98.12 75 ALA A CA 1
ATOM 530 C C . ALA A 1 75 ? -20.800 -0.261 3.620 1.00 98.12 75 ALA A C 1
ATOM 532 O O . ALA A 1 75 ? -20.812 -1.296 4.289 1.00 98.12 75 ALA A O 1
ATOM 533 N N . GLU A 1 76 ? -21.402 -0.188 2.433 1.00 96.94 76 GLU A N 1
ATOM 534 C CA . GLU A 1 76 ? -22.044 -1.334 1.789 1.00 96.94 76 GLU A CA 1
ATOM 535 C C . GLU A 1 76 ? -21.044 -2.438 1.426 1.00 96.94 76 GLU A C 1
ATOM 537 O O . GLU A 1 76 ? -21.239 -3.591 1.817 1.00 96.94 76 GLU A O 1
ATOM 542 N N . VAL A 1 77 ? -19.950 -2.097 0.743 1.00 97.12 77 VAL A N 1
ATOM 543 C CA . VAL A 1 77 ? -18.915 -3.064 0.348 1.00 97.12 77 VAL A CA 1
ATOM 544 C C . VAL A 1 77 ? -18.281 -3.709 1.582 1.00 97.12 77 VAL A C 1
ATOM 546 O O . VAL A 1 77 ? -18.085 -4.921 1.601 1.00 97.12 77 VAL A O 1
ATOM 549 N N . GLN A 1 78 ? -18.029 -2.956 2.656 1.00 98.12 78 GLN A N 1
ATOM 550 C CA . GLN A 1 78 ? -17.535 -3.525 3.918 1.00 98.12 78 GLN A CA 1
ATOM 551 C C . GLN A 1 78 ? -18.527 -4.520 4.538 1.00 98.12 78 GLN A C 1
ATOM 553 O O . GLN A 1 78 ? -18.123 -5.568 5.040 1.00 98.12 78 GLN A O 1
ATOM 558 N N . GLN A 1 79 ? -19.833 -4.244 4.476 1.00 97.44 79 GLN A N 1
ATOM 559 C CA . GLN A 1 79 ? -20.845 -5.200 4.929 1.00 97.44 79 GLN A CA 1
ATOM 560 C C . GLN A 1 79 ? -20.828 -6.482 4.077 1.00 97.44 79 GLN A C 1
ATOM 562 O O . GLN A 1 79 ? -20.964 -7.584 4.613 1.00 97.44 79 GLN A O 1
ATOM 567 N N . GLN A 1 80 ? -20.639 -6.358 2.761 1.00 97.25 80 GLN A N 1
ATOM 568 C CA . GLN A 1 80 ? -20.496 -7.505 1.861 1.00 97.25 80 GLN A CA 1
ATOM 569 C C . GLN A 1 80 ? -19.214 -8.302 2.156 1.00 97.25 80 GLN A C 1
ATOM 571 O O . GLN A 1 80 ? -19.265 -9.530 2.199 1.00 97.25 80 GLN A O 1
ATOM 576 N N . MET A 1 81 ? -18.099 -7.624 2.451 1.00 97.75 81 MET A N 1
ATOM 577 C CA . MET A 1 81 ? -16.845 -8.249 2.887 1.00 97.75 81 MET A CA 1
ATOM 578 C C . MET A 1 81 ? -17.043 -9.101 4.145 1.00 97.75 81 MET A C 1
ATOM 580 O O . MET A 1 81 ? -16.630 -10.259 4.173 1.00 97.75 81 MET A O 1
ATOM 584 N N . LEU A 1 82 ? -17.731 -8.571 5.161 1.00 97.38 82 LEU A N 1
ATOM 585 C CA . LEU A 1 82 ? -18.030 -9.324 6.383 1.00 97.38 82 LEU A CA 1
ATOM 586 C C . LEU A 1 82 ? -18.890 -10.560 6.103 1.00 97.38 82 LEU A C 1
ATOM 588 O O . LEU A 1 82 ? -18.578 -11.647 6.582 1.00 97.38 82 LEU A O 1
ATOM 592 N N . ARG A 1 83 ? -19.938 -10.427 5.277 1.00 96.50 83 ARG A N 1
ATOM 593 C CA . ARG A 1 83 ? -20.780 -11.566 4.862 1.00 96.50 83 ARG A CA 1
ATOM 594 C C . ARG A 1 83 ? -19.988 -12.629 4.100 1.00 96.50 83 ARG A C 1
ATOM 596 O O . ARG A 1 83 ? -20.283 -13.812 4.225 1.00 96.50 83 ARG A O 1
ATOM 603 N N . ALA A 1 84 ? -18.977 -12.216 3.341 1.00 95.88 84 ALA A N 1
ATOM 604 C CA . ALA A 1 84 ? -18.066 -13.113 2.641 1.00 95.88 84 ALA A CA 1
ATOM 605 C C . ALA A 1 84 ? -17.043 -13.798 3.568 1.00 95.88 84 ALA A C 1
ATOM 607 O O . ALA A 1 84 ? -16.345 -14.713 3.119 1.00 95.88 84 ALA A O 1
ATOM 608 N N . GLY A 1 85 ? -16.944 -13.389 4.837 1.00 95.94 85 GLY A N 1
ATOM 609 C CA . GLY A 1 85 ? -15.962 -13.890 5.801 1.00 95.94 85 GLY A CA 1
ATOM 610 C C . GLY A 1 85 ? -14.589 -13.217 5.700 1.00 95.94 85 GLY A C 1
ATOM 611 O O . GLY A 1 85 ? -13.603 -13.774 6.183 1.00 95.94 85 GLY A O 1
ATOM 612 N N . SER A 1 86 ? -14.498 -12.049 5.058 1.00 96.38 86 SER A N 1
ATOM 613 C CA . SER A 1 86 ? -13.275 -11.244 5.036 1.00 96.38 86 SER A CA 1
ATOM 614 C C . SER A 1 86 ? -12.990 -10.666 6.417 1.00 96.38 86 SER A C 1
ATOM 616 O O . SER A 1 86 ? -13.869 -10.084 7.049 1.00 96.38 86 SER A O 1
ATOM 618 N N . LYS A 1 87 ? -11.743 -10.814 6.872 1.00 95.00 87 LYS A N 1
ATOM 619 C CA . LYS A 1 87 ? -11.247 -10.233 8.135 1.00 95.00 87 LYS A CA 1
ATOM 620 C C . LYS A 1 87 ? -10.463 -8.947 7.906 1.00 95.00 87 LYS A C 1
ATOM 622 O O . LYS A 1 87 ? -10.307 -8.137 8.816 1.00 95.00 87 LYS A O 1
ATOM 627 N N . TYR A 1 88 ? -9.952 -8.778 6.692 1.00 97.75 88 TYR A N 1
ATOM 628 C CA . TYR A 1 88 ? -9.091 -7.676 6.304 1.00 97.75 88 TYR A CA 1
ATOM 629 C C . TYR A 1 88 ? -9.730 -6.891 5.169 1.00 97.75 88 TYR A C 1
ATOM 631 O O . TYR A 1 88 ? -10.407 -7.458 4.306 1.00 97.75 88 TYR A O 1
ATOM 639 N N . MET A 1 89 ? -9.469 -5.592 5.150 1.00 98.31 89 MET A N 1
ATOM 640 C CA . MET A 1 89 ? -9.770 -4.740 4.013 1.00 98.31 89 MET A CA 1
ATOM 641 C C . MET A 1 89 ? -8.580 -3.835 3.740 1.00 98.31 89 MET A C 1
ATOM 643 O O . MET A 1 89 ? -8.014 -3.258 4.667 1.00 98.31 89 MET A O 1
ATOM 647 N N . VAL A 1 90 ? -8.217 -3.708 2.469 1.00 98.69 90 VAL A N 1
ATOM 648 C CA . VAL A 1 90 ? -7.289 -2.692 1.984 1.00 98.69 90 VAL A CA 1
ATOM 649 C C . VAL A 1 90 ? -8.018 -1.715 1.069 1.00 98.69 90 VAL A C 1
ATOM 651 O O . VAL A 1 90 ? -8.779 -2.120 0.190 1.00 98.69 90 VAL A O 1
ATOM 654 N N . ILE A 1 91 ? -7.779 -0.419 1.263 1.00 98.75 91 ILE A N 1
ATOM 655 C CA . ILE A 1 91 ? -8.359 0.641 0.434 1.00 98.75 91 ILE A CA 1
ATOM 656 C C . ILE A 1 91 ? -7.289 1.582 -0.123 1.00 98.75 91 ILE A C 1
ATOM 658 O O . ILE A 1 91 ? -6.409 2.065 0.595 1.00 98.75 91 ILE A O 1
ATOM 662 N N . GLU A 1 92 ? -7.384 1.884 -1.417 1.00 98.75 92 GLU A N 1
ATOM 663 C CA . GLU A 1 92 ? -6.651 2.993 -2.019 1.00 98.75 92 GLU A CA 1
ATOM 664 C C . GLU A 1 92 ? -7.295 4.312 -1.567 1.00 98.75 92 GLU A C 1
ATOM 666 O O . GLU A 1 92 ? -8.405 4.658 -1.973 1.00 98.75 92 GLU A O 1
ATOM 671 N N . ALA A 1 93 ? -6.598 5.079 -0.731 1.00 98.38 93 ALA A N 1
ATOM 672 C CA . ALA A 1 93 ? -7.061 6.360 -0.211 1.00 98.38 93 ALA A CA 1
ATOM 673 C C . ALA A 1 93 ? -6.594 7.508 -1.122 1.00 98.38 93 ALA A C 1
ATOM 675 O O . ALA A 1 93 ? -5.505 8.067 -0.956 1.00 98.38 93 ALA A O 1
ATOM 676 N N . SER A 1 94 ? -7.402 7.861 -2.124 1.00 97.56 94 SER A N 1
ATOM 677 C CA . SER A 1 94 ? -7.131 9.015 -2.992 1.00 97.56 94 SER A CA 1
ATOM 678 C C . SER A 1 94 ? -7.174 10.334 -2.208 1.00 97.56 94 SER A C 1
ATOM 680 O O . SER A 1 94 ? -7.934 10.485 -1.252 1.00 97.56 94 SER A O 1
ATOM 682 N N . SER A 1 95 ? -6.390 11.328 -2.634 1.00 96.62 95 SER A N 1
ATOM 683 C CA . SER A 1 95 ? -6.403 12.659 -2.002 1.00 96.62 95 SER A CA 1
ATOM 684 C C . SER A 1 95 ? -7.772 13.331 -2.092 1.00 96.62 95 SER A C 1
ATOM 686 O O . SER A 1 95 ? -8.191 13.982 -1.145 1.00 96.62 95 SER A O 1
ATOM 688 N N . HIS A 1 96 ? -8.500 13.125 -3.193 1.00 96.44 96 HIS A N 1
ATOM 689 C CA . HIS A 1 96 ? -9.880 13.582 -3.355 1.00 96.44 96 HIS A CA 1
ATOM 690 C C . HIS A 1 96 ? -10.789 13.023 -2.258 1.00 96.44 96 HIS A C 1
ATOM 692 O O . HIS A 1 96 ? -11.534 13.768 -1.626 1.00 96.44 96 HIS A O 1
ATOM 698 N N . ALA A 1 97 ? -10.711 11.717 -1.996 1.00 97.00 97 ALA A N 1
ATOM 699 C CA . ALA A 1 97 ? -11.533 11.072 -0.982 1.00 97.00 97 ALA A CA 1
ATOM 700 C C . ALA A 1 97 ? -11.188 11.514 0.440 1.00 97.00 97 ALA A C 1
ATOM 702 O O . ALA A 1 97 ? -12.094 11.679 1.259 1.00 97.00 97 ALA A O 1
ATOM 703 N N . LEU A 1 98 ? -9.903 11.750 0.714 1.00 97.56 98 LEU A N 1
ATOM 704 C CA . LEU A 1 98 ? -9.443 12.304 1.985 1.00 97.56 98 LEU A CA 1
ATOM 705 C C . LEU A 1 98 ? -9.920 13.752 2.166 1.00 97.56 98 LEU A C 1
ATOM 707 O O . LEU A 1 98 ? -10.494 14.079 3.201 1.00 97.56 98 LEU A O 1
ATOM 711 N N . SER A 1 99 ? -9.799 14.603 1.141 1.00 96.62 99 SER A N 1
ATOM 712 C CA . SER A 1 99 ? -10.323 15.977 1.176 1.00 96.62 99 SER A CA 1
ATOM 713 C C . SER A 1 99 ? -11.838 16.034 1.36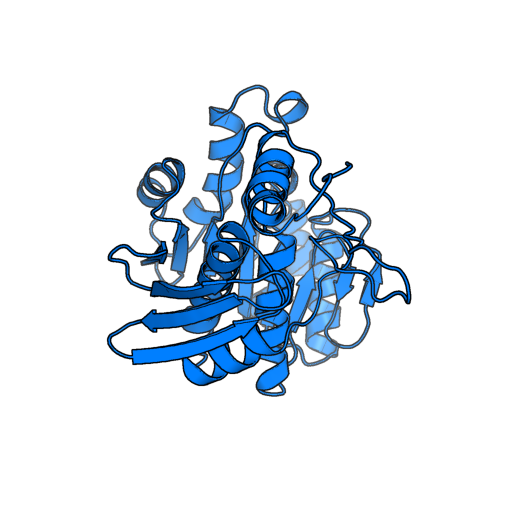7 1.00 96.62 99 SER A C 1
ATOM 715 O O . SER A 1 99 ? -12.334 16.918 2.060 1.00 96.62 99 SER A O 1
ATOM 717 N N . GLN A 1 100 ? -12.569 15.077 0.796 1.00 96.50 100 GLN A N 1
ATOM 718 C CA . GLN A 1 100 ? -14.029 14.981 0.889 1.00 96.50 100 GLN A CA 1
ATOM 719 C C . GLN A 1 100 ? -14.514 14.206 2.124 1.00 96.50 100 GLN A C 1
ATOM 721 O O . GLN A 1 100 ? -15.719 14.020 2.299 1.00 96.50 100 GLN A O 1
ATOM 726 N N . ASN A 1 101 ? -13.603 13.756 2.996 1.00 96.81 101 ASN A N 1
ATOM 727 C CA . ASN A 1 101 ? -13.918 12.977 4.194 1.00 96.81 101 ASN A CA 1
ATOM 728 C C . ASN A 1 101 ? -14.746 11.708 3.897 1.00 96.81 101 ASN A C 1
ATOM 730 O O . ASN A 1 101 ? -15.620 11.341 4.688 1.00 96.81 101 ASN A O 1
ATOM 734 N N . ARG A 1 102 ? -14.499 11.040 2.757 1.00 98.00 102 ARG A N 1
ATOM 735 C CA . ARG A 1 102 ? -15.209 9.799 2.372 1.00 98.00 102 ARG A CA 1
ATOM 736 C C . ARG A 1 102 ? -14.876 8.626 3.297 1.00 98.00 102 ARG A C 1
ATOM 738 O O . ARG A 1 102 ? -15.684 7.720 3.440 1.00 98.00 102 ARG A O 1
ATOM 745 N N . LEU A 1 103 ? -13.698 8.659 3.922 1.00 98.06 103 LEU A N 1
ATOM 746 C CA . LEU A 1 103 ? -13.194 7.610 4.817 1.00 98.06 103 LEU A CA 1
ATOM 747 C C . LEU A 1 103 ? -13.470 7.890 6.304 1.00 98.06 103 LEU A C 1
ATOM 749 O O . LEU A 1 103 ? -13.013 7.138 7.161 1.00 98.06 103 LEU A O 1
ATOM 753 N N . ALA A 1 104 ? -14.179 8.975 6.632 1.00 96.94 104 ALA A N 1
ATOM 754 C CA . ALA A 1 104 ? -14.441 9.323 8.024 1.00 96.94 104 ALA A CA 1
ATOM 755 C C . ALA A 1 104 ? -15.263 8.230 8.733 1.00 96.94 104 ALA A C 1
ATOM 757 O O . ALA A 1 104 ? -16.184 7.653 8.157 1.00 96.94 104 ALA A O 1
ATOM 758 N N . GLY A 1 105 ? -14.917 7.946 9.991 1.00 93.94 105 GLY A N 1
ATOM 759 C CA . GLY A 1 105 ? -15.520 6.866 10.782 1.00 93.94 105 GLY A CA 1
ATOM 760 C C . GLY A 1 105 ? -14.867 5.493 10.614 1.00 93.94 105 GLY A C 1
ATOM 761 O O . GLY A 1 105 ? -15.193 4.579 11.368 1.00 93.94 105 GLY A O 1
ATOM 762 N N . ILE A 1 106 ? -13.928 5.333 9.676 1.00 98.19 106 ILE A N 1
ATOM 763 C CA . ILE A 1 106 ? -13.155 4.096 9.518 1.00 98.19 106 ILE A CA 1
ATOM 764 C C . ILE A 1 106 ? -11.896 4.192 10.379 1.00 98.19 106 ILE A C 1
ATOM 766 O O . ILE A 1 106 ? -11.056 5.064 10.171 1.00 98.19 106 ILE A O 1
ATOM 770 N N . LYS A 1 107 ? -11.750 3.274 11.338 1.00 97.75 107 LYS A N 1
ATOM 771 C CA . LYS A 1 107 ? -10.521 3.139 12.126 1.00 97.75 107 LYS A CA 1
ATOM 772 C C . LYS A 1 107 ? -9.531 2.254 11.376 1.00 97.75 107 LYS A C 1
ATOM 774 O O . LYS A 1 107 ? -9.767 1.054 11.218 1.00 97.75 107 LYS A O 1
ATOM 779 N N . PHE A 1 108 ? -8.442 2.849 10.902 1.00 98.75 108 PHE A N 1
ATOM 780 C CA . PHE A 1 108 ? -7.365 2.126 10.234 1.00 98.75 108 PHE A CA 1
ATOM 781 C C . PHE A 1 108 ? -6.369 1.582 11.253 1.00 98.75 108 PHE A C 1
ATOM 783 O O . PHE A 1 108 ? -5.869 2.329 12.088 1.00 98.75 108 PHE A O 1
ATOM 790 N N . LYS A 1 109 ? -6.052 0.286 11.152 1.00 98.75 109 LYS A N 1
ATOM 791 C CA . LYS A 1 109 ? -4.976 -0.334 11.940 1.00 98.75 109 LYS A CA 1
ATOM 792 C C . LYS A 1 109 ? -3.612 0.168 11.469 1.00 98.75 109 LYS A C 1
ATOM 794 O O . LYS A 1 109 ? -2.709 0.378 12.275 1.00 98.75 109 LYS A O 1
ATOM 799 N N . ALA A 1 110 ? -3.473 0.365 10.160 1.00 98.81 110 ALA A N 1
ATOM 800 C CA . ALA A 1 110 ? -2.293 0.969 9.573 1.00 98.81 110 ALA A CA 1
ATOM 801 C C . ALA A 1 110 ? -2.609 1.675 8.252 1.00 98.81 110 ALA A C 1
ATOM 803 O O . ALA A 1 110 ? -3.529 1.285 7.524 1.00 98.81 110 ALA A O 1
ATOM 804 N N . ALA A 1 111 ? -1.812 2.689 7.928 1.00 98.88 111 ALA A N 1
ATOM 805 C CA . ALA A 1 111 ? -1.853 3.364 6.639 1.00 98.88 111 ALA A C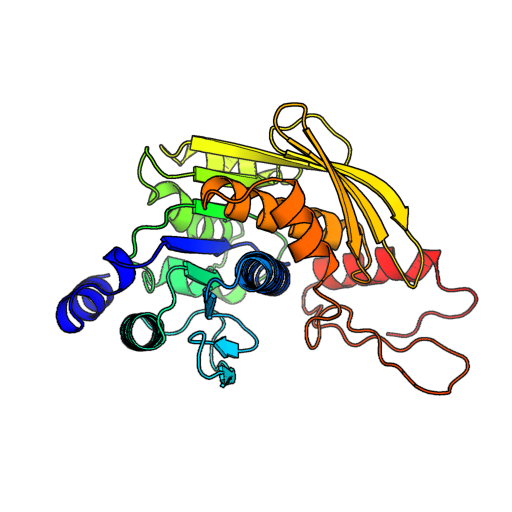A 1
ATOM 806 C C . ALA A 1 111 ? -0.443 3.533 6.074 1.00 98.88 111 ALA A C 1
ATOM 808 O O . ALA A 1 111 ? 0.484 3.843 6.819 1.00 98.88 111 ALA A O 1
ATOM 809 N N . ALA A 1 112 ? -0.284 3.350 4.763 1.00 98.94 112 ALA A N 1
ATOM 810 C CA . ALA A 1 112 ? 0.987 3.522 4.075 1.00 98.94 112 ALA A CA 1
ATOM 811 C C . ALA A 1 112 ? 1.016 4.782 3.214 1.00 98.94 112 ALA A C 1
ATOM 813 O O . ALA A 1 112 ? 0.051 5.099 2.511 1.00 98.94 112 ALA A O 1
ATOM 814 N N . PHE A 1 113 ? 2.161 5.459 3.226 1.00 98.81 113 PHE A N 1
ATOM 815 C CA . PHE A 1 113 ? 2.499 6.521 2.288 1.00 98.81 113 PHE A CA 1
ATOM 816 C C . PHE A 1 113 ? 3.544 6.021 1.289 1.00 98.81 113 PHE A C 1
ATOM 818 O O . PHE A 1 113 ? 4.605 5.542 1.698 1.00 98.81 113 PHE A O 1
ATOM 825 N N . THR A 1 114 ? 3.269 6.138 -0.013 1.00 98.31 114 THR A N 1
ATOM 826 C CA . THR A 1 114 ? 4.219 5.733 -1.065 1.00 98.31 114 THR A CA 1
ATOM 827 C C . THR A 1 114 ? 5.142 6.873 -1.496 1.00 98.31 114 THR A C 1
ATOM 829 O O . THR A 1 114 ? 6.355 6.776 -1.342 1.00 98.31 114 THR A O 1
ATOM 832 N N . ASN A 1 115 ? 4.592 7.943 -2.068 1.00 96.25 115 ASN A N 1
ATOM 833 C CA . ASN A 1 115 ? 5.329 9.096 -2.594 1.00 96.25 115 ASN A CA 1
ATOM 834 C C . ASN A 1 115 ? 4.391 10.288 -2.845 1.00 96.25 115 ASN A C 1
ATOM 836 O O . ASN A 1 115 ? 3.164 10.131 -2.898 1.00 96.25 115 ASN A O 1
ATOM 840 N N . LEU A 1 116 ? 4.981 11.464 -3.080 1.00 93.44 116 LEU A N 1
ATOM 841 C CA . LEU A 1 116 ? 4.293 12.633 -3.628 1.00 93.44 116 LEU A CA 1
ATOM 842 C C . LEU A 1 116 ? 5.034 13.189 -4.853 1.00 93.44 116 LEU A C 1
ATOM 844 O O . LEU A 1 116 ? 6.056 13.863 -4.730 1.00 93.44 116 LEU A O 1
ATOM 848 N N . ALA A 1 117 ? 4.470 12.962 -6.034 1.00 86.62 117 ALA A N 1
ATOM 849 C CA . ALA A 1 117 ? 4.885 13.593 -7.288 1.00 86.62 117 ALA A CA 1
ATOM 850 C C . ALA A 1 117 ? 3.844 14.623 -7.764 1.00 86.62 117 ALA A C 1
ATOM 852 O O . ALA A 1 117 ? 2.717 14.633 -7.261 1.00 86.62 117 ALA A O 1
ATOM 853 N N . GLY A 1 118 ? 4.229 15.484 -8.716 1.00 77.75 118 GLY A N 1
ATOM 854 C CA . GLY A 1 118 ? 3.349 16.501 -9.301 1.00 77.75 118 GLY A CA 1
ATOM 855 C C . GLY A 1 118 ? 2.165 15.869 -10.031 1.00 77.75 118 GLY A C 1
ATOM 856 O O . GLY A 1 118 ? 2.350 15.243 -11.071 1.00 77.75 118 GLY A O 1
ATOM 857 N N . ASP A 1 119 ? 0.976 16.015 -9.452 1.00 73.88 119 ASP A N 1
ATOM 858 C CA . ASP A 1 119 ? -0.290 15.462 -9.929 1.00 73.88 119 ASP A CA 1
ATOM 859 C C . ASP A 1 119 ? -1.458 16.195 -9.238 1.00 73.88 119 ASP A C 1
ATOM 861 O O . ASP A 1 119 ? -1.268 16.782 -8.168 1.00 73.88 119 ASP A O 1
ATOM 865 N N . HIS A 1 120 ? -2.652 16.161 -9.832 1.00 77.12 120 HIS A N 1
ATOM 866 C CA . HIS A 1 120 ? -3.907 16.704 -9.284 1.00 77.12 120 HIS A CA 1
ATOM 867 C C . HIS A 1 120 ? -3.884 18.184 -8.829 1.00 77.12 120 HIS A C 1
ATOM 869 O O . HIS A 1 120 ? -4.630 18.576 -7.922 1.00 77.12 120 HIS A O 1
ATOM 875 N N . LEU A 1 121 ? -3.026 19.022 -9.421 1.00 80.12 121 LEU A N 1
ATOM 876 C CA . LEU A 1 121 ? -2.951 20.457 -9.101 1.00 80.12 121 LEU A CA 1
ATOM 877 C C . LEU A 1 121 ? -4.147 21.254 -9.641 1.00 80.12 121 LEU A C 1
ATOM 879 O O . LEU A 1 121 ? -4.430 22.338 -9.146 1.00 80.12 121 LEU A O 1
ATOM 883 N N . ASP A 1 122 ? -4.885 20.706 -10.601 1.00 82.00 122 ASP A N 1
ATOM 884 C CA . ASP A 1 122 ? -6.187 21.209 -11.044 1.00 82.00 122 ASP A CA 1
ATOM 885 C C . ASP A 1 122 ? -7.226 21.204 -9.909 1.00 82.00 122 ASP A C 1
ATOM 887 O O . ASP A 1 122 ? -8.023 22.135 -9.791 1.00 82.00 122 ASP A O 1
ATOM 891 N N . TYR A 1 123 ? -7.177 20.193 -9.033 1.00 87.50 123 TYR A N 1
ATOM 892 C CA . TYR A 1 123 ? -8.067 20.080 -7.878 1.00 87.50 123 TYR A CA 1
ATOM 893 C C . TYR A 1 123 ? -7.495 20.745 -6.622 1.00 87.50 123 TYR A C 1
ATOM 895 O O . TYR A 1 123 ? -8.165 21.558 -5.983 1.00 87.50 123 TYR A O 1
ATOM 903 N N . HIS A 1 124 ? -6.259 20.393 -6.246 1.00 91.19 124 HIS A N 1
ATOM 904 C CA . HIS A 1 124 ? -5.657 20.843 -4.983 1.00 91.19 124 HIS A CA 1
ATOM 905 C C . HIS A 1 124 ? -5.037 22.236 -5.073 1.00 91.19 124 HIS A C 1
ATOM 907 O O . HIS A 1 124 ? -4.791 22.832 -4.035 1.00 91.19 124 HIS A O 1
ATOM 913 N N . LYS A 1 125 ? -4.838 22.788 -6.278 1.00 90.12 125 LYS A N 1
ATOM 914 C CA . LYS A 1 125 ? -4.237 24.108 -6.566 1.00 90.12 125 LYS A CA 1
ATOM 915 C C . LYS A 1 125 ? -2.751 24.215 -6.221 1.00 90.12 125 LYS A C 1
ATOM 917 O O . LYS A 1 125 ? -1.980 24.710 -7.039 1.00 90.12 125 LYS A O 1
ATOM 922 N N . THR A 1 126 ? -2.341 23.741 -5.048 1.00 92.50 126 THR A N 1
ATOM 923 C CA . THR A 1 126 ? -0.954 23.772 -4.572 1.00 92.50 126 THR A CA 1
ATOM 924 C C . THR A 1 126 ? -0.461 22.376 -4.195 1.00 92.50 126 THR A C 1
ATOM 926 O O . THR A 1 126 ? -1.239 21.451 -3.930 1.00 92.50 126 THR A O 1
ATOM 929 N N . ARG A 1 127 ? 0.863 22.201 -4.186 1.00 92.50 127 ARG A N 1
ATOM 930 C CA . ARG A 1 127 ? 1.492 20.940 -3.772 1.00 92.50 127 ARG A CA 1
ATOM 931 C C . ARG A 1 127 ? 1.328 20.724 -2.268 1.00 92.50 127 ARG A C 1
ATOM 933 O O . ARG A 1 127 ? 1.187 19.586 -1.824 1.00 92.50 127 ARG A O 1
ATOM 940 N N . GLU A 1 128 ? 1.322 21.812 -1.512 1.00 94.12 128 GLU A N 1
ATOM 941 C CA . GLU A 1 128 ? 1.120 21.873 -0.071 1.00 94.12 128 GLU A CA 1
ATOM 942 C C . GLU A 1 128 ? -0.285 21.389 0.297 1.00 94.12 128 GLU A C 1
ATOM 944 O O . GLU A 1 128 ? -0.418 20.507 1.143 1.00 94.12 128 GLU A O 1
ATOM 949 N N . ASP A 1 129 ? -1.320 21.869 -0.399 1.00 94.69 129 ASP A N 1
ATOM 950 C CA . ASP A 1 129 ? -2.702 21.411 -0.213 1.00 94.69 129 ASP A CA 1
ATOM 951 C C . ASP A 1 129 ? -2.859 19.930 -0.583 1.00 94.69 129 ASP A C 1
ATOM 953 O O . ASP A 1 129 ? -3.537 19.169 0.114 1.00 94.69 129 ASP A O 1
ATOM 957 N N . TYR A 1 130 ? -2.181 19.487 -1.648 1.00 95.81 130 TYR A N 1
ATOM 958 C CA . TYR A 1 130 ? -2.188 18.083 -2.055 1.00 95.81 130 TYR A CA 1
ATOM 959 C C . TYR A 1 130 ? -1.522 17.171 -1.014 1.00 95.81 130 TYR A C 1
ATOM 961 O O . TYR A 1 130 ? -2.043 16.090 -0.712 1.00 95.81 130 TYR A O 1
ATOM 969 N N . LEU A 1 131 ? -0.398 17.605 -0.434 1.00 96.94 131 LEU A N 1
ATOM 970 C CA . LEU A 1 131 ? 0.244 16.913 0.680 1.00 96.94 131 LEU A CA 1
ATOM 971 C C . LEU A 1 131 ? -0.673 16.904 1.903 1.00 96.94 131 LEU A C 1
ATOM 973 O O . LEU A 1 131 ? -0.952 15.829 2.426 1.00 96.94 131 LEU A O 1
ATOM 977 N N . ALA A 1 132 ? -1.206 18.060 2.303 1.00 97.12 132 ALA A N 1
ATOM 978 C CA . ALA A 1 132 ? -2.100 18.194 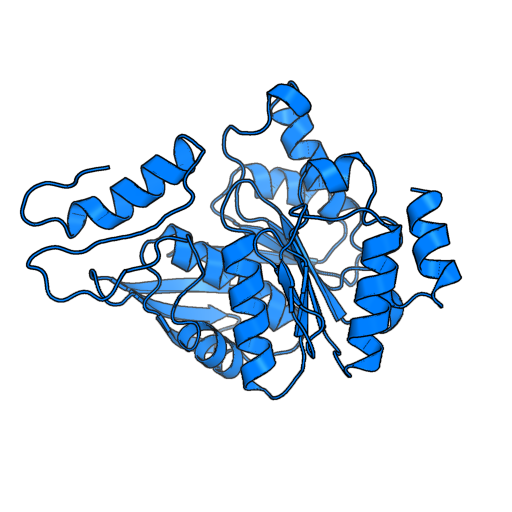3.449 1.00 97.12 132 ALA A CA 1
ATOM 979 C C . ALA A 1 132 ? -3.323 17.271 3.329 1.00 97.12 132 ALA A C 1
ATOM 981 O O . ALA A 1 132 ? -3.702 16.612 4.298 1.00 97.12 132 ALA A O 1
ATOM 982 N N . ALA A 1 133 ? -3.898 17.141 2.128 1.00 97.44 133 ALA A N 1
ATOM 983 C CA . ALA A 1 133 ? -4.982 16.202 1.857 1.00 97.44 133 ALA A CA 1
ATOM 984 C C . ALA A 1 133 ? -4.594 14.746 2.155 1.00 97.44 133 ALA A C 1
ATOM 986 O O . ALA A 1 133 ? -5.402 14.010 2.716 1.00 97.44 133 ALA A O 1
ATOM 987 N N . LYS A 1 134 ? -3.373 14.317 1.810 1.00 98.25 134 LYS A N 1
ATOM 988 C CA . LYS A 1 134 ? -2.874 12.970 2.142 1.00 98.25 134 LYS A CA 1
ATOM 989 C C . LYS A 1 134 ? -2.518 12.837 3.621 1.00 98.25 134 LYS A C 1
ATOM 991 O O . LYS A 1 134 ? -2.833 11.808 4.215 1.00 98.25 134 LYS A O 1
ATOM 996 N N . THR A 1 135 ? -1.928 13.872 4.218 1.00 98.25 135 THR A N 1
ATOM 997 C CA . THR A 1 135 ? -1.564 13.919 5.641 1.00 98.25 135 THR A CA 1
ATOM 998 C C . THR A 1 135 ? -2.770 13.681 6.545 1.00 98.25 135 THR A C 1
ATOM 1000 O O . THR A 1 135 ? -2.622 12.993 7.550 1.00 98.25 135 THR A O 1
ATOM 1003 N N . LYS A 1 136 ? -3.978 14.118 6.145 1.00 98.00 136 LYS A N 1
ATOM 1004 C CA . LYS A 1 136 ? -5.234 13.836 6.871 1.00 98.00 136 LYS A CA 1
ATOM 1005 C C . LYS A 1 136 ? -5.435 12.358 7.212 1.00 98.00 136 LYS A C 1
ATOM 1007 O O . LYS A 1 136 ? -5.978 12.055 8.267 1.00 98.00 136 LYS A O 1
ATOM 1012 N N . LEU A 1 137 ? -5.006 11.438 6.340 1.00 98.50 137 LEU A N 1
ATOM 1013 C CA . LEU A 1 137 ? -5.088 10.003 6.625 1.00 98.50 137 LEU A CA 1
ATOM 1014 C C . LEU A 1 137 ? -4.280 9.650 7.879 1.00 98.50 137 LEU A C 1
ATOM 1016 O O . LEU A 1 137 ? -4.785 8.955 8.753 1.00 98.50 137 LEU A O 1
ATOM 1020 N N . PHE A 1 138 ? -3.058 10.170 7.981 1.00 98.69 138 PHE A N 1
ATOM 1021 C CA . PHE A 1 138 ? -2.106 9.859 9.046 1.00 98.69 138 PHE A CA 1
ATOM 1022 C C . PHE A 1 138 ? -2.386 10.629 10.334 1.00 98.69 138 PHE A C 1
ATOM 1024 O O . PHE A 1 138 ? -2.282 10.052 11.412 1.00 98.69 138 PHE A O 1
ATOM 1031 N N . SER A 1 139 ? -2.810 11.891 10.239 1.00 97.75 139 SER A N 1
ATOM 1032 C CA . SER A 1 139 ? -3.206 12.682 11.412 1.00 97.75 139 SER A CA 1
ATOM 1033 C C . SER A 1 139 ? -4.501 12.182 12.059 1.00 97.75 139 SER A C 1
ATOM 1035 O O . SER A 1 139 ? -4.806 12.542 13.187 1.00 97.75 139 SER A O 1
ATOM 1037 N N . SER A 1 140 ? -5.284 11.369 11.341 1.00 96.69 140 SER A N 1
ATOM 1038 C CA . SER A 1 140 ? -6.494 10.722 11.864 1.00 96.69 140 SER A CA 1
ATOM 1039 C C . SER A 1 140 ? -6.252 9.338 12.478 1.00 96.69 140 SER A C 1
ATOM 1041 O O . SER A 1 140 ? -7.179 8.750 13.038 1.00 96.69 140 SER A O 1
ATOM 1043 N N . LEU A 1 141 ? -5.035 8.793 12.356 1.00 98.38 141 LEU A N 1
ATOM 1044 C CA . LEU A 1 141 ? -4.686 7.511 12.965 1.00 98.38 141 LEU A CA 1
ATOM 1045 C C . LEU A 1 141 ? -4.640 7.646 14.489 1.00 98.38 141 LEU A C 1
ATOM 1047 O O . LEU A 1 141 ? -4.152 8.637 15.025 1.00 98.38 141 LEU A O 1
ATOM 1051 N N . SER A 1 142 ? -5.122 6.623 15.190 1.00 97.50 142 SER A N 1
ATOM 1052 C CA . SER A 1 142 ? -4.981 6.533 16.641 1.00 97.50 142 SER A CA 1
ATOM 1053 C C . SER A 1 142 ? -3.546 6.167 17.038 1.00 97.50 142 SER A C 1
ATOM 1055 O O . SER A 1 142 ? -2.787 5.605 16.250 1.00 97.50 142 SER A O 1
ATOM 1057 N N . SER A 1 143 ? -3.169 6.448 18.286 1.00 97.56 143 SER A N 1
ATOM 1058 C CA . SER A 1 143 ? -1.808 6.208 18.791 1.00 97.56 143 SER A CA 1
ATOM 1059 C C . SER A 1 143 ? -1.403 4.727 18.856 1.00 97.56 143 SER A C 1
ATOM 1061 O O . SER A 1 143 ? -0.217 4.396 18.903 1.00 97.56 143 SER A O 1
ATOM 1063 N N . ASP A 1 144 ? -2.373 3.811 18.834 1.00 97.12 144 ASP A N 1
ATOM 1064 C CA . ASP A 1 144 ? -2.158 2.366 18.740 1.00 97.12 144 ASP A CA 1
ATOM 1065 C C . ASP A 1 144 ? -2.028 1.853 17.293 1.00 97.12 144 ASP A C 1
ATOM 1067 O O . ASP A 1 144 ? -1.544 0.734 17.096 1.00 97.12 144 ASP A O 1
ATOM 1071 N N . ALA A 1 145 ? -2.398 2.663 16.294 1.00 98.69 145 ALA A N 1
ATOM 1072 C CA . ALA A 1 145 ? -2.225 2.363 14.876 1.00 98.69 145 ALA A CA 1
ATOM 1073 C C . ALA A 1 145 ? -0.773 2.594 14.415 1.00 98.69 145 ALA A C 1
ATOM 1075 O O . ALA A 1 145 ? 0.105 2.987 15.189 1.00 98.69 145 ALA A O 1
ATOM 1076 N N . THR A 1 146 ? -0.486 2.314 13.139 1.00 98.88 146 THR A N 1
ATOM 1077 C CA . THR A 1 146 ? 0.857 2.506 12.562 1.00 98.88 146 THR A CA 1
ATOM 1078 C C . THR A 1 146 ? 0.837 3.227 11.213 1.00 98.88 146 THR A C 1
ATOM 1080 O O . THR A 1 146 ? 0.134 2.830 10.283 1.00 98.88 146 THR A O 1
ATOM 1083 N N . ALA A 1 147 ? 1.660 4.264 11.091 1.00 98.88 147 ALA A N 1
ATOM 1084 C CA . ALA A 1 147 ? 1.998 4.927 9.842 1.00 98.88 147 ALA A CA 1
ATOM 1085 C C . ALA A 1 147 ? 3.217 4.239 9.200 1.00 98.88 147 ALA A C 1
ATOM 1087 O O . ALA A 1 147 ? 4.322 4.276 9.739 1.00 98.88 147 ALA A O 1
ATOM 1088 N N . VAL A 1 148 ? 3.017 3.613 8.040 1.00 98.94 148 VAL A N 1
ATOM 1089 C CA . VAL A 1 148 ? 4.066 2.958 7.244 1.00 98.94 148 VAL A CA 1
ATOM 1090 C C . VAL A 1 148 ? 4.589 3.959 6.214 1.00 98.94 148 VAL A C 1
ATOM 1092 O O . VAL A 1 148 ? 3.912 4.275 5.233 1.00 98.94 148 VAL A O 1
ATOM 1095 N N . LEU A 1 149 ? 5.779 4.508 6.441 1.00 98.88 149 LEU A N 1
ATOM 1096 C CA . LEU A 1 149 ? 6.243 5.713 5.752 1.00 98.88 149 LEU A CA 1
ATOM 1097 C C . LEU A 1 149 ? 7.507 5.467 4.923 1.00 98.88 149 LEU A C 1
ATOM 1099 O O . LEU A 1 149 ? 8.483 4.887 5.400 1.00 98.88 149 LEU A O 1
ATOM 1103 N N . ASN A 1 150 ? 7.496 5.955 3.679 1.00 98.56 150 ASN A N 1
ATOM 1104 C CA . ASN A 1 150 ? 8.654 5.894 2.790 1.00 98.56 150 ASN A CA 1
ATOM 1105 C C . ASN A 1 150 ? 9.744 6.860 3.256 1.00 98.56 150 ASN A C 1
ATOM 1107 O O . ASN A 1 150 ? 9.641 8.066 3.025 1.00 98.56 150 ASN A O 1
ATOM 1111 N N . LYS A 1 151 ? 10.825 6.347 3.840 1.00 98.31 151 LYS A N 1
ATOM 1112 C CA . LYS A 1 151 ? 11.944 7.181 4.300 1.00 98.31 151 LYS A CA 1
ATOM 1113 C C . LYS A 1 151 ? 12.620 7.953 3.160 1.00 98.31 151 LYS A C 1
ATOM 1115 O O . LYS A 1 151 ? 13.172 9.029 3.387 1.00 98.31 151 LYS A O 1
ATOM 1120 N N . GLN A 1 152 ? 12.519 7.434 1.935 1.00 95.50 152 GLN A N 1
ATOM 1121 C CA . GLN A 1 152 ? 13.110 8.010 0.725 1.00 95.50 152 GLN A CA 1
ATOM 1122 C C . GLN A 1 152 ? 12.214 9.079 0.066 1.00 95.50 152 GLN A C 1
ATOM 1124 O O . GLN A 1 152 ? 12.583 9.624 -0.972 1.00 95.50 152 GLN A O 1
ATOM 1129 N N . SER A 1 153 ? 11.062 9.416 0.666 1.00 95.44 153 SER A N 1
ATOM 1130 C CA . SER A 1 153 ? 10.217 10.557 0.280 1.00 95.44 153 SER A CA 1
ATOM 1131 C C . SER A 1 153 ? 10.375 11.685 1.299 1.00 95.44 153 SER A C 1
ATOM 1133 O O . SER A 1 153 ? 10.126 11.488 2.488 1.00 95.44 153 SER A O 1
ATOM 1135 N N . SER A 1 154 ? 10.733 12.893 0.857 1.00 93.25 154 SER A N 1
ATOM 1136 C CA . SER A 1 154 ? 10.888 14.061 1.742 1.00 93.25 154 SER A CA 1
ATOM 1137 C C . SER A 1 154 ? 9.616 14.388 2.530 1.00 93.25 154 SER A C 1
ATOM 1139 O O . SER A 1 154 ? 9.675 14.759 3.698 1.00 93.25 154 SER A O 1
ATOM 1141 N N . GLU A 1 155 ? 8.461 14.192 1.906 1.00 97.06 155 GLU A N 1
ATOM 1142 C CA . GLU A 1 155 ? 7.134 14.496 2.441 1.00 97.06 155 GLU A CA 1
ATOM 1143 C C . GLU A 1 155 ? 6.732 13.545 3.563 1.00 97.06 155 GLU A C 1
ATOM 1145 O O . GLU A 1 155 ? 5.934 13.909 4.421 1.00 97.06 155 GLU A O 1
ATOM 1150 N N . ALA A 1 156 ? 7.305 12.340 3.592 1.00 97.75 156 ALA A N 1
ATOM 1151 C CA . ALA A 1 156 ? 7.025 11.374 4.640 1.00 97.75 156 ALA A CA 1
ATOM 1152 C C . ALA A 1 156 ? 7.477 11.885 6.017 1.00 97.75 156 ALA A C 1
ATOM 1154 O O . ALA A 1 156 ? 6.835 11.579 7.016 1.00 97.75 156 ALA A O 1
ATOM 1155 N N . LYS A 1 157 ? 8.529 12.717 6.074 1.00 96.81 157 LYS A N 1
ATOM 1156 C CA . LYS A 1 157 ? 8.966 13.380 7.315 1.00 96.81 157 LYS A CA 1
ATOM 1157 C C . LYS A 1 157 ? 7.930 14.387 7.814 1.00 96.81 157 LYS A C 1
ATOM 1159 O O . LYS A 1 157 ? 7.584 14.367 8.985 1.00 96.81 157 LYS A O 1
ATOM 1164 N N . LEU A 1 158 ? 7.372 15.187 6.906 1.00 97.81 158 LEU A N 1
ATOM 1165 C CA . LEU A 1 158 ? 6.305 16.139 7.230 1.00 97.81 158 LEU A CA 1
ATOM 1166 C C . LEU A 1 158 ? 5.027 15.418 7.684 1.00 97.81 158 LEU A C 1
ATOM 1168 O O . LEU A 1 158 ? 4.333 15.886 8.575 1.00 97.81 158 LEU A O 1
ATOM 1172 N N . ILE A 1 159 ? 4.721 14.259 7.092 1.00 98.38 159 ILE A N 1
ATOM 1173 C CA . ILE A 1 159 ? 3.610 13.405 7.533 1.00 98.38 159 ILE A CA 1
ATOM 1174 C C . ILE A 1 159 ? 3.873 12.841 8.937 1.00 98.38 159 ILE A C 1
ATOM 1176 O O . ILE A 1 159 ? 2.964 12.831 9.764 1.00 98.38 159 ILE A O 1
ATOM 1180 N N . ALA A 1 160 ? 5.100 12.391 9.211 1.00 98.38 160 ALA A N 1
ATOM 1181 C CA . ALA A 1 160 ? 5.496 11.847 10.509 1.00 98.38 160 ALA A CA 1
ATOM 1182 C C . ALA A 1 160 ? 5.362 12.865 11.653 1.00 98.38 160 ALA A C 1
ATOM 1184 O O . ALA A 1 160 ? 5.012 12.487 12.763 1.00 98.38 160 ALA A O 1
ATOM 1185 N N . GLU A 1 161 ? 5.588 14.152 11.384 1.00 97.94 161 GLU A N 1
ATOM 1186 C CA . GLU A 1 161 ? 5.408 15.239 12.360 1.00 97.94 161 GLU A CA 1
ATOM 1187 C C . GLU A 1 161 ? 3.934 15.514 12.709 1.00 97.94 161 GLU A C 1
ATOM 1189 O O . GLU A 1 161 ? 3.652 16.238 13.659 1.00 97.94 161 GLU A O 1
ATOM 1194 N N . GLN A 1 162 ? 2.992 14.967 11.936 1.00 97.94 162 GLN A N 1
ATOM 1195 C CA . GLN A 1 162 ? 1.557 15.250 12.036 1.00 97.94 162 GLN A CA 1
ATOM 1196 C C . GLN A 1 162 ? 0.739 14.028 12.480 1.00 97.94 162 GLN A C 1
ATOM 1198 O O . GLN A 1 162 ? -0.485 14.038 12.350 1.00 97.94 162 GLN A O 1
ATOM 1203 N N . THR A 1 163 ? 1.383 12.956 12.950 1.00 97.81 163 THR A N 1
ATOM 1204 C CA . THR A 1 163 ? 0.707 11.732 13.398 1.00 97.81 163 THR A CA 1
ATOM 1205 C C . THR A 1 163 ? 1.123 11.354 14.815 1.00 97.81 163 THR A C 1
ATOM 1207 O O . THR A 1 163 ? 2.305 11.373 15.145 1.00 97.81 163 THR A O 1
ATOM 1210 N N . ASP A 1 164 ? 0.145 10.962 15.632 1.00 97.38 164 ASP A N 1
ATOM 1211 C CA . ASP A 1 164 ? 0.376 10.378 16.962 1.00 97.38 164 ASP A CA 1
ATOM 1212 C C . ASP A 1 164 ? 0.543 8.848 16.904 1.00 97.38 164 ASP A C 1
ATOM 1214 O O . ASP A 1 164 ? 0.785 8.197 17.923 1.00 97.38 164 ASP A O 1
ATOM 1218 N N . ALA A 1 165 ? 0.370 8.251 15.719 1.00 98.56 165 ALA A N 1
ATOM 1219 C CA . ALA A 1 165 ? 0.523 6.821 15.505 1.00 98.56 165 ALA A CA 1
ATOM 1220 C C . ALA A 1 165 ? 1.990 6.393 15.605 1.00 98.56 165 ALA A C 1
ATOM 1222 O O . ALA A 1 165 ? 2.922 7.172 15.397 1.00 98.56 165 ALA A O 1
ATOM 1223 N N . LYS A 1 166 ? 2.208 5.098 15.842 1.00 98.69 166 LYS A N 1
ATOM 1224 C CA . LYS A 1 166 ? 3.546 4.510 15.720 1.00 98.69 166 LYS A CA 1
ATOM 1225 C C . LYS A 1 166 ? 4.038 4.676 14.287 1.00 98.69 166 LYS A C 1
ATOM 1227 O O . LYS A 1 166 ? 3.253 4.564 13.348 1.00 98.69 166 LYS A O 1
ATOM 1232 N N . ILE A 1 167 ? 5.334 4.882 14.104 1.00 98.81 167 ILE A N 1
ATOM 1233 C CA . ILE A 1 167 ? 5.922 5.006 12.771 1.00 98.81 167 ILE A CA 1
ATOM 1234 C C . ILE A 1 167 ? 6.736 3.752 12.466 1.00 98.81 167 ILE A C 1
ATOM 1236 O O . ILE A 1 167 ? 7.544 3.325 13.285 1.00 98.81 167 ILE A O 1
ATOM 1240 N N . LEU A 1 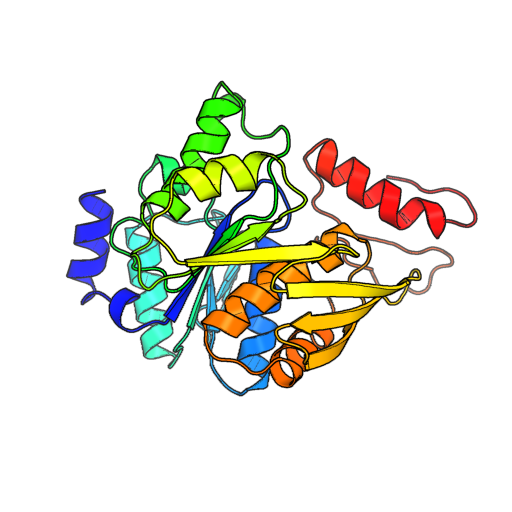168 ? 6.514 3.189 11.279 1.00 98.81 168 LEU A N 1
ATOM 1241 C CA . LEU A 1 168 ? 7.343 2.154 10.673 1.00 98.81 168 LEU A CA 1
ATOM 1242 C C . LEU A 1 168 ? 7.947 2.742 9.398 1.00 98.81 168 LEU A C 1
ATOM 1244 O O . LEU A 1 168 ? 7.252 2.946 8.397 1.00 98.81 168 LEU A O 1
ATOM 1248 N N . TRP A 1 169 ? 9.242 3.032 9.435 1.00 98.81 169 TRP A N 1
ATOM 1249 C CA . TRP A 1 169 ? 9.980 3.517 8.279 1.00 98.81 169 TRP A CA 1
ATOM 1250 C C . TRP A 1 169 ? 10.370 2.363 7.375 1.00 98.81 169 TRP A C 1
ATOM 1252 O O . TRP A 1 169 ? 10.950 1.376 7.832 1.00 98.81 169 TRP A O 1
ATOM 1262 N N . TYR A 1 170 ? 10.143 2.530 6.075 1.00 98.88 170 TYR A N 1
ATOM 1263 C CA . TYR A 1 170 ? 10.699 1.629 5.079 1.00 98.88 170 TYR A CA 1
ATOM 1264 C C . TYR A 1 170 ? 11.602 2.338 4.083 1.00 98.88 170 TYR A C 1
ATOM 1266 O O . TYR A 1 170 ? 11.408 3.518 3.775 1.00 98.88 170 TYR A O 1
ATOM 1274 N N . ALA A 1 171 ? 12.591 1.606 3.571 1.00 98.50 171 ALA A N 1
ATOM 1275 C CA . ALA A 1 171 ? 13.531 2.130 2.591 1.00 98.50 171 ALA A CA 1
ATOM 1276 C C . ALA A 1 171 ? 14.253 1.029 1.801 1.00 98.50 171 ALA A C 1
ATOM 1278 O O . ALA A 1 171 ? 14.390 -0.104 2.255 1.00 98.50 171 ALA A O 1
ATOM 1279 N N . ILE A 1 172 ? 14.767 1.365 0.618 1.00 98.31 172 ILE A N 1
ATOM 1280 C CA . ILE A 1 172 ? 15.585 0.453 -0.192 1.00 98.31 172 ILE A CA 1
ATOM 1281 C C . ILE A 1 172 ? 17.063 0.815 -0.043 1.00 98.31 172 ILE A C 1
ATOM 1283 O O . ILE A 1 172 ? 17.450 1.945 -0.356 1.00 98.31 172 ILE A O 1
ATOM 1287 N N . ASN A 1 173 ? 17.898 -0.172 0.290 1.00 94.56 173 ASN A N 1
ATOM 1288 C CA . ASN A 1 173 ? 19.358 -0.056 0.423 1.00 94.56 173 ASN A CA 1
ATOM 1289 C C . ASN A 1 173 ? 19.835 1.022 1.423 1.00 94.56 173 ASN A C 1
ATOM 1291 O O . ASN A 1 173 ? 20.916 1.581 1.252 1.00 94.56 173 ASN A O 1
ATOM 1295 N N . GLU A 1 174 ? 19.053 1.325 2.458 1.00 94.75 174 GLU A N 1
ATOM 1296 C CA . GLU A 1 174 ? 19.449 2.214 3.558 1.00 94.75 174 GLU A CA 1
ATOM 1297 C C . GLU A 1 174 ? 18.781 1.763 4.871 1.00 94.75 174 GLU A C 1
ATOM 1299 O O . GLU A 1 174 ? 17.747 1.095 4.812 1.00 94.75 174 GLU A O 1
ATOM 1304 N N . PRO A 1 175 ? 19.330 2.103 6.053 1.00 96.00 175 PRO A N 1
ATOM 1305 C CA . PRO A 1 175 ? 18.768 1.663 7.331 1.00 96.00 175 PRO A CA 1
ATOM 1306 C C . PRO A 1 175 ? 17.352 2.204 7.586 1.00 96.00 175 PRO A C 1
ATOM 1308 O O . PRO A 1 175 ? 17.137 3.421 7.570 1.00 96.00 175 PRO A O 1
ATOM 1311 N N . ALA A 1 176 ? 16.407 1.314 7.888 1.00 98.25 176 ALA A N 1
ATOM 1312 C CA . ALA A 1 176 ? 15.031 1.601 8.300 1.00 98.25 176 ALA A CA 1
ATOM 1313 C C . ALA A 1 176 ? 14.466 0.408 9.105 1.00 98.25 176 ALA A C 1
ATOM 1315 O O . ALA A 1 176 ? 15.155 -0.602 9.246 1.00 98.25 176 ALA A O 1
ATOM 1316 N N . ASP A 1 177 ? 13.237 0.508 9.620 1.00 98.56 177 ASP A N 1
ATOM 1317 C CA . ASP A 1 177 ? 12.583 -0.583 10.369 1.00 98.56 177 ASP A CA 1
ATOM 1318 C C . ASP A 1 177 ? 12.268 -1.796 9.471 1.00 98.56 177 ASP A C 1
ATOM 1320 O O . ASP A 1 177 ? 12.270 -2.950 9.913 1.00 98.56 177 ASP A O 1
ATOM 1324 N N . LEU A 1 178 ? 12.011 -1.518 8.191 1.00 98.81 178 LEU A N 1
ATOM 1325 C CA . LEU A 1 178 ? 11.786 -2.492 7.132 1.00 98.81 178 LEU A CA 1
ATOM 1326 C C . LEU A 1 178 ? 12.585 -2.095 5.887 1.00 98.81 178 LEU A C 1
ATOM 1328 O O . LEU A 1 178 ? 12.400 -1.007 5.339 1.00 98.81 178 LEU A O 1
ATOM 1332 N N . THR A 1 179 ? 13.455 -2.970 5.400 1.00 98.69 179 THR A N 1
ATOM 1333 C CA . THR A 1 179 ? 14.325 -2.659 4.263 1.00 98.69 179 THR A CA 1
ATOM 1334 C C . THR A 1 179 ? 14.245 -3.702 3.161 1.00 98.69 179 THR A C 1
ATOM 1336 O O . THR A 1 179 ? 13.829 -4.842 3.368 1.00 98.69 179 THR A O 1
ATOM 1339 N N . ALA A 1 180 ? 14.631 -3.285 1.954 1.00 98.44 180 ALA A N 1
ATOM 1340 C CA . ALA A 1 180 ? 14.933 -4.198 0.861 1.00 98.44 180 ALA A CA 1
ATOM 1341 C C . ALA A 1 180 ? 16.383 -4.021 0.415 1.00 98.44 180 ALA A C 1
ATOM 1343 O O . ALA A 1 180 ? 16.817 -2.888 0.168 1.00 98.44 180 ALA A O 1
ATOM 1344 N N . ARG A 1 181 ? 17.092 -5.139 0.233 1.00 97.88 181 ARG A N 1
ATOM 1345 C CA . ARG A 1 181 ? 18.367 -5.199 -0.489 1.00 97.88 181 ARG A CA 1
ATOM 1346 C C . ARG A 1 181 ? 18.149 -5.911 -1.816 1.00 97.88 181 ARG A C 1
ATOM 1348 O O . ARG A 1 181 ? 17.885 -7.108 -1.839 1.00 97.88 181 ARG A O 1
ATOM 1355 N N . ILE A 1 182 ? 18.253 -5.169 -2.916 1.00 97.38 182 ILE A N 1
ATOM 1356 C CA . ILE A 1 182 ? 18.104 -5.735 -4.264 1.00 97.38 182 ILE A CA 1
ATOM 1357 C C . ILE A 1 182 ? 19.318 -6.618 -4.565 1.00 97.38 182 ILE A C 1
ATOM 1359 O O . ILE A 1 182 ? 20.449 -6.136 -4.518 1.00 97.38 182 ILE A O 1
ATOM 1363 N N . GLU A 1 183 ? 19.072 -7.889 -4.869 1.00 96.88 183 GLU A N 1
ATOM 1364 C CA . GLU A 1 183 ? 20.100 -8.882 -5.197 1.00 96.88 183 GLU A CA 1
ATOM 1365 C C . GLU A 1 183 ? 20.316 -8.955 -6.709 1.00 96.88 183 GLU A C 1
ATOM 1367 O O . GLU A 1 183 ? 21.450 -8.924 -7.184 1.00 96.88 183 GLU A O 1
ATOM 1372 N N . SER A 1 184 ? 19.223 -8.985 -7.473 1.00 96.00 184 SER A N 1
ATOM 1373 C CA . SER A 1 184 ? 19.247 -8.947 -8.932 1.00 96.00 184 SER A CA 1
ATOM 1374 C C . SER A 1 184 ? 17.966 -8.329 -9.495 1.00 96.00 184 SER A C 1
ATOM 1376 O O . SER A 1 184 ? 16.919 -8.282 -8.846 1.00 96.00 184 SER A O 1
ATOM 1378 N N . MET A 1 185 ? 18.061 -7.812 -10.718 1.00 94.38 185 MET A N 1
ATOM 1379 C CA . MET A 1 185 ? 16.919 -7.319 -11.480 1.00 94.38 185 MET A CA 1
ATOM 1380 C C . MET A 1 185 ? 17.211 -7.492 -12.967 1.00 94.38 185 MET A C 1
ATOM 1382 O O . MET A 1 185 ? 18.205 -6.960 -13.466 1.00 94.38 185 MET A O 1
ATOM 1386 N N . ASP A 1 186 ? 16.342 -8.214 -13.662 1.00 90.75 186 ASP A N 1
ATOM 1387 C CA . ASP A 1 186 ? 16.339 -8.333 -15.116 1.00 90.75 186 ASP A CA 1
ATOM 1388 C C . ASP A 1 186 ? 14.933 -8.077 -15.689 1.00 90.75 186 ASP A C 1
ATOM 1390 O O . ASP A 1 186 ? 14.044 -7.600 -14.992 1.00 90.75 186 ASP A O 1
ATOM 1394 N N . ILE A 1 187 ? 14.729 -8.331 -16.983 1.00 87.88 187 ILE A N 1
ATOM 1395 C CA . ILE A 1 187 ? 13.456 -8.076 -17.682 1.00 87.88 187 ILE A CA 1
ATOM 1396 C C . ILE A 1 187 ? 12.340 -9.083 -17.339 1.00 87.88 187 ILE A C 1
ATOM 1398 O O . ILE A 1 187 ? 11.215 -8.969 -17.830 1.00 87.88 187 ILE A O 1
ATOM 1402 N N . THR A 1 188 ? 12.658 -10.117 -16.567 1.00 88.19 188 THR A N 1
ATOM 1403 C CA . THR A 1 188 ? 11.756 -11.209 -16.188 1.00 88.19 188 THR A CA 1
ATOM 1404 C C . THR A 1 188 ? 11.484 -11.245 -14.694 1.00 88.19 188 THR A C 1
ATOM 1406 O O . THR A 1 188 ? 10.366 -11.577 -14.303 1.00 88.19 188 THR A O 1
ATOM 1409 N N . GLU A 1 189 ? 12.472 -10.896 -13.872 1.00 93.69 189 GLU A N 1
ATOM 1410 C CA . GLU A 1 189 ? 12.395 -11.039 -12.425 1.00 93.69 189 GLU A CA 1
ATOM 1411 C C . GLU A 1 189 ? 13.203 -9.955 -11.696 1.00 93.69 189 GLU A C 1
ATOM 1413 O O . GLU A 1 189 ? 14.274 -9.522 -12.122 1.00 93.69 189 GLU A O 1
ATOM 1418 N N . THR A 1 190 ? 12.680 -9.537 -10.546 1.00 96.62 190 THR A N 1
ATOM 1419 C CA . THR A 1 190 ? 13.403 -8.815 -9.502 1.00 96.62 190 THR A CA 1
ATOM 1420 C C . THR A 1 190 ? 13.530 -9.723 -8.282 1.00 96.62 190 THR A C 1
ATOM 1422 O O . THR A 1 190 ? 12.525 -10.244 -7.790 1.00 96.62 190 THR A O 1
ATOM 1425 N N . VAL A 1 191 ? 14.749 -9.863 -7.760 1.00 98.38 191 VAL A N 1
ATOM 1426 C CA . VAL A 1 191 ? 15.042 -10.604 -6.528 1.00 98.38 191 VAL A CA 1
ATOM 1427 C C . VAL A 1 191 ? 15.606 -9.648 -5.487 1.00 98.38 191 VAL A C 1
ATOM 1429 O O . VAL A 1 191 ? 16.546 -8.893 -5.757 1.00 98.38 191 VAL A O 1
ATOM 1432 N N . PHE A 1 192 ? 15.029 -9.656 -4.290 1.00 98.69 192 PHE A N 1
ATOM 1433 C CA . PHE A 1 192 ? 15.512 -8.843 -3.179 1.00 98.69 192 PHE A CA 1
ATOM 1434 C C . PHE A 1 192 ? 15.300 -9.535 -1.834 1.00 98.69 192 PHE A C 1
ATOM 1436 O O . PHE A 1 192 ? 14.315 -10.247 -1.632 1.00 98.69 192 PHE A O 1
ATOM 1443 N N . ALA A 1 193 ? 16.207 -9.279 -0.896 1.00 98.50 193 ALA A N 1
ATOM 1444 C CA . ALA A 1 193 ? 16.028 -9.643 0.502 1.00 98.50 193 ALA A CA 1
ATOM 1445 C C . ALA A 1 193 ? 15.139 -8.597 1.187 1.00 98.50 193 ALA A C 1
ATOM 1447 O O . ALA A 1 193 ? 15.451 -7.405 1.142 1.00 98.50 193 ALA A O 1
ATOM 1448 N N . LEU A 1 194 ? 14.039 -9.043 1.789 1.00 98.75 194 LEU A N 1
ATOM 1449 C CA . LEU A 1 194 ? 13.148 -8.273 2.652 1.00 98.75 194 LEU A CA 1
ATOM 1450 C C . LEU A 1 194 ? 13.606 -8.459 4.099 1.00 98.75 194 LEU A C 1
ATOM 1452 O O . LEU A 1 194 ? 13.667 -9.592 4.570 1.00 98.75 194 LEU A O 1
ATOM 1456 N N . GLU A 1 195 ? 13.924 -7.376 4.801 1.00 98.56 195 GLU A N 1
ATOM 1457 C CA . GLU A 1 195 ? 14.558 -7.446 6.121 1.00 98.56 195 GLU A CA 1
ATOM 1458 C C . GLU A 1 195 ? 13.806 -6.592 7.143 1.00 98.56 195 GLU A C 1
ATOM 1460 O O . GLU A 1 195 ? 13.503 -5.426 6.890 1.00 98.56 195 GLU A O 1
ATOM 1465 N N . SER A 1 196 ? 13.505 -7.158 8.313 1.00 98.31 196 SER A N 1
ATOM 1466 C CA . SER A 1 196 ? 12.899 -6.430 9.434 1.00 98.31 196 SER A CA 1
ATOM 1467 C C . SER A 1 196 ? 13.252 -7.096 10.758 1.00 98.31 196 SER A C 1
ATOM 1469 O O . SER A 1 196 ? 13.302 -8.320 10.840 1.00 98.31 196 SER A O 1
ATOM 1471 N N . ALA A 1 197 ? 13.528 -6.296 11.793 1.00 94.88 197 ALA A N 1
ATOM 1472 C CA . ALA A 1 197 ? 13.841 -6.773 13.147 1.00 94.88 197 ALA A CA 1
ATOM 1473 C C . ALA A 1 197 ? 14.916 -7.889 13.217 1.00 94.88 197 ALA A C 1
ATOM 1475 O O . ALA A 1 197 ? 14.845 -8.786 14.053 1.00 94.88 197 ALA A O 1
ATOM 1476 N N . GLY A 1 198 ? 15.918 -7.847 12.330 1.00 94.44 198 GLY A N 1
ATOM 1477 C CA . GLY A 1 198 ? 16.989 -8.853 12.254 1.00 94.44 198 GLY A CA 1
ATOM 1478 C C . GLY A 1 198 ? 16.613 -10.157 11.536 1.00 94.44 198 GLY A C 1
ATOM 1479 O O . GLY A 1 198 ? 17.464 -11.033 11.402 1.00 94.44 198 GLY A O 1
ATOM 1480 N N . GLN A 1 199 ? 15.377 -10.286 11.052 1.00 97.50 199 GLN A N 1
ATOM 1481 C CA . GLN A 1 199 ? 14.937 -11.366 10.171 1.00 97.50 199 GLN A CA 1
ATOM 1482 C C . GLN A 1 199 ? 15.108 -10.962 8.702 1.00 97.50 199 GLN A C 1
ATOM 1484 O O . GLN A 1 199 ? 15.080 -9.775 8.368 1.00 97.50 199 GLN A O 1
ATOM 1489 N N . SER A 1 200 ? 15.285 -11.953 7.827 1.00 98.12 200 SER A N 1
ATOM 1490 C CA . SER A 1 200 ? 15.468 -11.762 6.387 1.00 98.12 200 SER A CA 1
ATOM 1491 C C . SER A 1 200 ? 14.760 -12.872 5.615 1.00 98.12 200 SER A C 1
ATOM 1493 O O . SER A 1 200 ? 14.955 -14.048 5.922 1.00 98.12 200 SER A O 1
ATOM 1495 N N . SER A 1 201 ? 13.976 -12.496 4.607 1.00 98.56 201 SER A N 1
ATOM 1496 C CA . SER A 1 201 ? 13.262 -13.416 3.718 1.00 98.56 201 SER A CA 1
ATOM 1497 C C . SER A 1 201 ? 13.432 -12.961 2.269 1.00 98.56 201 SER A C 1
ATOM 1499 O O . SER A 1 201 ? 13.415 -11.767 1.977 1.00 98.56 201 SER A O 1
ATOM 1501 N N . VAL A 1 202 ? 13.586 -13.896 1.332 1.00 98.62 202 VAL A N 1
ATOM 1502 C CA . VAL A 1 202 ? 13.794 -13.560 -0.087 1.00 98.62 202 VAL A CA 1
ATOM 1503 C C . VAL A 1 202 ? 12.455 -13.388 -0.797 1.00 98.62 202 VAL A C 1
ATOM 1505 O O . VAL A 1 202 ? 11.591 -14.261 -0.726 1.00 98.62 202 VAL A O 1
ATOM 1508 N N . VAL A 1 203 ? 12.311 -12.289 -1.537 1.00 98.69 203 VAL A N 1
ATOM 1509 C CA . VAL A 1 203 ? 11.197 -12.056 -2.459 1.00 98.69 203 VAL A CA 1
ATOM 1510 C C . VAL A 1 203 ? 11.692 -12.203 -3.891 1.00 98.69 203 VAL A C 1
ATOM 1512 O O . VAL A 1 203 ? 12.683 -11.582 -4.280 1.00 98.69 203 VAL A O 1
ATOM 1515 N N . LYS A 1 204 ? 10.969 -12.998 -4.681 1.00 98.31 204 LYS A N 1
ATOM 1516 C CA . LYS A 1 204 ? 11.177 -13.157 -6.125 1.00 98.31 204 LYS A CA 1
ATOM 1517 C C . LYS A 1 204 ? 9.904 -12.761 -6.846 1.00 98.31 204 LYS A C 1
ATOM 1519 O O . LYS A 1 204 ? 8.873 -13.405 -6.671 1.00 98.31 204 LYS A O 1
ATOM 1524 N N . THR A 1 205 ? 9.950 -11.683 -7.615 1.00 97.38 205 THR A N 1
ATOM 1525 C CA . THR A 1 205 ? 8.751 -11.093 -8.215 1.00 97.38 205 THR A CA 1
ATOM 1526 C C . THR A 1 205 ? 8.990 -10.740 -9.676 1.00 97.38 205 THR A C 1
ATOM 1528 O O . THR A 1 205 ? 10.043 -10.195 -10.004 1.00 97.38 205 THR A O 1
ATOM 1531 N N . PRO A 1 206 ? 8.028 -10.990 -10.578 1.00 94.69 206 PRO A N 1
ATOM 1532 C CA . PRO A 1 206 ? 8.123 -10.512 -11.956 1.00 94.69 206 PRO A CA 1
ATOM 1533 C C . PRO A 1 206 ? 7.872 -9.002 -12.080 1.00 94.69 206 PRO A C 1
ATOM 1535 O O . PRO A 1 206 ? 8.053 -8.434 -13.154 1.00 94.69 206 PRO A O 1
ATOM 1538 N N . LEU A 1 207 ? 7.443 -8.330 -11.004 1.00 94.75 207 LEU A N 1
ATOM 1539 C CA . LEU A 1 207 ? 7.210 -6.891 -11.019 1.00 94.75 207 LEU A CA 1
ATOM 1540 C C . LEU A 1 207 ? 8.543 -6.138 -11.061 1.00 94.75 207 LEU A C 1
ATOM 1542 O O . LEU A 1 207 ? 9.348 -6.205 -10.133 1.00 94.75 207 LEU A O 1
ATOM 1546 N N . LEU A 1 208 ? 8.756 -5.392 -12.143 1.00 92.62 208 LEU A N 1
ATOM 1547 C CA . LEU A 1 208 ? 10.044 -4.773 -12.444 1.00 92.62 208 LEU A CA 1
ATOM 1548 C C . LEU A 1 208 ? 10.195 -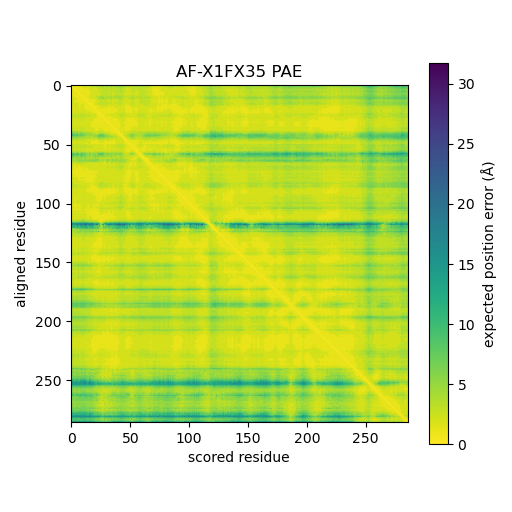3.382 -11.832 1.00 92.62 208 LEU A C 1
ATOM 1550 O O . LEU A 1 208 ? 9.233 -2.621 -11.711 1.00 92.62 208 LEU A O 1
ATOM 1554 N N . GLY A 1 209 ? 11.441 -3.010 -11.546 1.00 92.31 209 GLY A N 1
ATOM 1555 C CA . GLY A 1 209 ? 11.819 -1.643 -11.209 1.00 92.31 209 GLY A CA 1
ATOM 1556 C C . GLY A 1 209 ? 11.903 -1.364 -9.715 1.00 92.31 209 GLY A C 1
ATOM 1557 O O . GLY A 1 209 ? 11.150 -1.880 -8.888 1.00 92.31 209 GLY A O 1
ATOM 1558 N N . ARG A 1 210 ? 12.828 -0.468 -9.357 1.00 95.00 210 ARG A N 1
ATOM 1559 C CA . ARG A 1 210 ? 13.082 -0.070 -7.963 1.00 95.00 210 ARG A CA 1
ATOM 1560 C C . ARG A 1 210 ? 11.837 0.515 -7.286 1.00 95.00 210 ARG A C 1
ATOM 1562 O O . ARG A 1 210 ? 11.626 0.293 -6.098 1.00 95.00 210 ARG A O 1
ATOM 1569 N N . TYR A 1 211 ? 10.988 1.222 -8.032 1.00 93.69 211 TYR A N 1
ATOM 1570 C CA . TYR A 1 211 ? 9.731 1.754 -7.501 1.00 93.69 211 TYR A CA 1
ATOM 1571 C C . TYR A 1 211 ? 8.751 0.634 -7.109 1.00 93.69 211 TYR A C 1
ATOM 1573 O O . TYR A 1 211 ? 8.023 0.781 -6.131 1.00 93.69 211 TYR A O 1
ATOM 1581 N N . ASN A 1 212 ? 8.764 -0.512 -7.804 1.00 96.44 212 ASN A N 1
ATOM 1582 C CA . ASN A 1 212 ? 7.970 -1.665 -7.398 1.00 96.44 212 ASN A CA 1
ATOM 1583 C C . ASN A 1 212 ? 8.543 -2.321 -6.146 1.00 96.44 212 ASN A C 1
ATOM 1585 O O . ASN A 1 212 ? 7.760 -2.637 -5.260 1.00 96.44 212 ASN A O 1
ATOM 1589 N N . VAL A 1 213 ? 9.865 -2.430 -5.983 1.00 98.12 213 VAL A N 1
ATOM 1590 C CA . VAL A 1 213 ? 10.463 -2.863 -4.698 1.00 98.12 213 VAL A CA 1
ATOM 1591 C C . VAL A 1 213 ? 10.009 -1.951 -3.544 1.00 98.12 213 VAL A C 1
ATOM 1593 O O . VAL A 1 213 ? 9.672 -2.430 -2.466 1.00 98.12 213 VAL A O 1
ATOM 1596 N N . SER A 1 214 ? 9.888 -0.642 -3.786 1.00 98.38 214 SER A N 1
ATOM 1597 C CA . SER A 1 214 ? 9.346 0.311 -2.802 1.00 98.38 214 SER A CA 1
ATOM 1598 C C . SER A 1 214 ? 7.874 0.021 -2.471 1.00 98.38 214 SER A C 1
ATOM 1600 O O . SER A 1 214 ? 7.500 -0.014 -1.300 1.00 98.38 214 SER A O 1
ATOM 1602 N N . ASN A 1 215 ? 7.050 -0.288 -3.480 1.00 98.62 215 ASN A N 1
ATOM 1603 C CA . ASN A 1 215 ? 5.665 -0.726 -3.272 1.00 98.62 215 ASN A CA 1
ATOM 1604 C C . ASN A 1 215 ? 5.584 -2.039 -2.464 1.00 98.62 215 ASN A C 1
ATOM 1606 O O . ASN A 1 215 ? 4.693 -2.187 -1.629 1.00 98.62 215 ASN A O 1
ATOM 1610 N N . HIS A 1 216 ? 6.518 -2.975 -2.666 1.00 98.75 216 HIS A N 1
ATOM 1611 C CA . HIS A 1 216 ? 6.590 -4.209 -1.876 1.00 98.75 216 HIS A CA 1
ATOM 1612 C C . HIS A 1 216 ? 6.882 -3.925 -0.406 1.00 98.75 216 HIS A C 1
ATOM 1614 O O . HIS A 1 216 ? 6.250 -4.526 0.456 1.00 98.75 216 HIS A O 1
ATOM 1620 N N . LEU A 1 217 ? 7.773 -2.978 -0.112 1.00 98.88 217 LEU A N 1
ATOM 1621 C CA . LEU A 1 217 ? 8.048 -2.561 1.261 1.00 98.88 217 LEU A CA 1
ATOM 1622 C C . LEU A 1 217 ? 6.830 -1.910 1.927 1.00 98.88 217 LEU A C 1
ATOM 1624 O O . LEU A 1 217 ? 6.505 -2.246 3.062 1.00 98.88 217 LEU A O 1
ATOM 1628 N N . ALA A 1 218 ? 6.104 -1.040 1.219 1.00 98.88 218 ALA A N 1
ATOM 1629 C CA . ALA A 1 218 ? 4.868 -0.456 1.742 1.00 98.88 218 ALA A CA 1
ATOM 1630 C C . ALA A 1 218 ? 3.810 -1.532 2.062 1.00 98.88 218 ALA A C 1
ATOM 1632 O O . ALA A 1 218 ? 3.181 -1.492 3.120 1.00 98.88 218 ALA A O 1
ATOM 1633 N N . ALA A 1 219 ? 3.641 -2.515 1.170 1.00 98.88 219 ALA A N 1
ATOM 1634 C CA . ALA A 1 219 ? 2.740 -3.647 1.381 1.00 98.88 219 ALA A CA 1
ATOM 1635 C C . ALA A 1 219 ? 3.187 -4.529 2.559 1.00 98.88 219 ALA A C 1
ATOM 1637 O O . ALA A 1 219 ? 2.378 -4.840 3.431 1.00 98.88 219 ALA A O 1
ATOM 1638 N N . ALA A 1 220 ? 4.475 -4.876 2.623 1.00 98.88 220 ALA A N 1
ATOM 1639 C CA . ALA A 1 220 ? 5.056 -5.653 3.711 1.00 98.88 220 ALA A CA 1
ATOM 1640 C C . ALA A 1 220 ? 4.880 -4.964 5.066 1.00 98.88 220 ALA A C 1
ATOM 1642 O O . ALA A 1 220 ? 4.454 -5.615 6.013 1.00 98.88 220 ALA A O 1
ATOM 1643 N N . GLY A 1 221 ? 5.114 -3.651 5.161 1.00 98.81 221 GLY A N 1
ATOM 1644 C CA . GLY A 1 221 ? 4.906 -2.901 6.401 1.00 98.81 221 GLY A CA 1
ATOM 1645 C C . GLY A 1 221 ? 3.455 -2.965 6.885 1.00 98.81 221 GLY A C 1
ATOM 1646 O O . GLY A 1 221 ? 3.205 -3.191 8.067 1.00 98.81 221 GLY A O 1
ATOM 1647 N N . LEU A 1 222 ? 2.486 -2.850 5.971 1.00 98.88 222 LEU A N 1
ATOM 1648 C CA . LEU A 1 222 ? 1.067 -2.999 6.310 1.00 98.88 222 LEU A CA 1
ATOM 1649 C C . LEU A 1 222 ? 0.717 -4.431 6.744 1.00 98.88 222 LEU A C 1
ATOM 1651 O O . LEU A 1 222 ? -0.048 -4.608 7.693 1.00 98.88 222 LEU A O 1
ATOM 1655 N N . CYS A 1 223 ? 1.293 -5.449 6.102 1.00 98.56 223 CYS A N 1
ATOM 1656 C CA . CYS A 1 223 ? 1.101 -6.847 6.490 1.00 98.56 223 CYS A CA 1
ATOM 1657 C C . CYS A 1 223 ? 1.759 -7.187 7.841 1.00 98.56 223 CYS A C 1
ATOM 1659 O O . CYS A 1 223 ? 1.133 -7.869 8.651 1.00 98.56 223 CYS A O 1
ATOM 1661 N N . LEU A 1 224 ? 2.955 -6.669 8.136 1.00 98.50 224 LEU A N 1
ATOM 1662 C CA . LEU A 1 224 ? 3.610 -6.843 9.440 1.00 98.50 224 LEU A CA 1
ATOM 1663 C C . LEU A 1 224 ? 2.722 -6.298 10.562 1.00 98.50 224 LEU A C 1
ATOM 1665 O O . LEU A 1 224 ? 2.438 -6.997 11.532 1.00 98.50 224 LEU A O 1
ATOM 1669 N N . VAL A 1 225 ? 2.185 -5.084 10.397 1.00 98.31 225 VAL A N 1
ATOM 1670 C CA . VAL A 1 225 ? 1.266 -4.489 11.384 1.00 98.31 225 VAL A CA 1
ATOM 1671 C C . VAL A 1 225 ? -0.055 -5.264 11.468 1.00 98.31 225 VAL A C 1
ATOM 1673 O O . VAL A 1 225 ? -0.663 -5.374 12.538 1.00 98.31 225 VAL A O 1
ATOM 1676 N N . ALA A 1 226 ? -0.517 -5.850 10.361 1.00 97.56 226 ALA A N 1
ATOM 1677 C CA . ALA A 1 226 ? -1.677 -6.735 10.368 1.00 97.56 226 ALA A CA 1
ATOM 1678 C C . ALA A 1 226 ? -1.429 -8.052 11.135 1.00 97.56 226 ALA A C 1
ATOM 1680 O O . ALA A 1 226 ? -2.413 -8.660 11.560 1.00 97.56 226 ALA A O 1
ATOM 1681 N N . GLY A 1 227 ? -0.170 -8.404 11.419 1.00 96.50 227 GLY A N 1
ATOM 1682 C CA . GLY A 1 227 ? 0.235 -9.541 12.252 1.00 96.50 227 GLY A CA 1
ATOM 1683 C C . GLY A 1 227 ? 0.770 -10.740 11.469 1.00 96.50 227 GLY A C 1
ATOM 1684 O O . GLY A 1 227 ? 0.760 -11.844 12.000 1.00 96.50 227 GLY A O 1
ATOM 1685 N N . PHE A 1 228 ? 1.177 -10.548 10.212 1.00 97.12 228 PHE A N 1
ATOM 1686 C CA . PHE A 1 228 ? 1.759 -11.611 9.391 1.00 97.12 228 PHE A CA 1
ATOM 1687 C C . PHE A 1 228 ? 3.276 -11.688 9.580 1.00 97.12 228 PHE A C 1
ATOM 1689 O O . PHE A 1 228 ? 3.944 -10.657 9.625 1.00 97.12 228 PHE A O 1
ATOM 1696 N N . ASP A 1 229 ? 3.812 -12.907 9.624 1.00 96.75 229 ASP A N 1
ATOM 1697 C CA . ASP A 1 229 ? 5.253 -13.149 9.718 1.00 96.75 229 ASP A CA 1
ATOM 1698 C C . ASP A 1 229 ? 5.979 -12.810 8.408 1.00 96.75 229 ASP A C 1
ATOM 1700 O O . ASP A 1 229 ? 5.416 -12.913 7.313 1.00 96.75 229 ASP A O 1
ATOM 1704 N N . LEU A 1 230 ? 7.263 -12.452 8.508 1.00 97.81 230 LEU A N 1
ATOM 1705 C CA . LEU A 1 230 ? 8.070 -11.997 7.371 1.00 97.81 230 LEU A CA 1
ATOM 1706 C C . LEU A 1 230 ? 8.126 -13.020 6.220 1.00 97.81 230 LEU A C 1
ATOM 1708 O O . LEU A 1 230 ? 7.993 -12.638 5.058 1.00 97.81 230 LEU A O 1
ATOM 1712 N N . ASP A 1 231 ? 8.230 -14.315 6.530 1.00 97.81 231 ASP A N 1
ATOM 1713 C CA . ASP A 1 231 ? 8.260 -15.391 5.526 1.00 97.81 231 ASP A CA 1
ATOM 1714 C C . ASP A 1 231 ? 6.923 -15.551 4.787 1.00 97.81 231 ASP A C 1
ATOM 1716 O O . ASP A 1 231 ? 6.884 -15.768 3.569 1.00 97.81 231 ASP A O 1
ATOM 1720 N N . VAL A 1 232 ? 5.807 -15.399 5.508 1.00 97.38 232 VAL A N 1
ATOM 1721 C CA . VAL A 1 232 ? 4.457 -15.413 4.927 1.00 97.38 232 VAL A CA 1
ATOM 1722 C C . VAL A 1 232 ? 4.289 -14.225 3.987 1.00 97.38 232 VAL A C 1
ATOM 1724 O O . VAL A 1 232 ? 3.796 -14.380 2.867 1.00 97.38 232 VAL A O 1
ATOM 1727 N N . ILE A 1 233 ? 4.752 -13.050 4.416 1.00 98.50 233 ILE A N 1
ATOM 1728 C CA . ILE A 1 233 ? 4.747 -11.835 3.603 1.00 98.50 233 ILE A CA 1
ATOM 1729 C C . ILE A 1 233 ? 5.588 -12.045 2.347 1.00 98.50 233 ILE A C 1
ATOM 1731 O O . ILE A 1 233 ? 5.091 -11.819 1.248 1.00 98.50 233 ILE A O 1
ATOM 1735 N N . ALA A 1 234 ? 6.824 -12.529 2.469 1.00 98.50 234 ALA A N 1
ATOM 1736 C CA . ALA A 1 234 ? 7.703 -12.736 1.323 1.00 98.50 234 ALA A CA 1
ATOM 1737 C C . ALA A 1 234 ? 7.113 -13.727 0.302 1.00 98.50 234 ALA A C 1
ATOM 1739 O O . ALA A 1 234 ? 7.159 -13.485 -0.910 1.00 98.50 234 ALA A O 1
ATOM 1740 N N . THR A 1 235 ? 6.476 -14.796 0.786 1.00 98.12 235 THR A N 1
ATOM 1741 C CA . THR A 1 235 ? 5.746 -15.768 -0.046 1.00 98.12 235 THR A CA 1
ATOM 1742 C C . THR A 1 235 ? 4.561 -15.119 -0.764 1.00 98.12 235 THR A C 1
ATOM 1744 O O . THR A 1 235 ? 4.358 -15.318 -1.963 1.00 98.12 235 THR A O 1
ATOM 1747 N N . GLY A 1 236 ? 3.785 -14.318 -0.037 1.00 97.94 236 GLY A N 1
ATOM 1748 C CA . GLY A 1 236 ? 2.660 -13.540 -0.544 1.00 97.94 236 GLY A CA 1
ATOM 1749 C C . GLY A 1 236 ? 3.026 -12.561 -1.648 1.00 97.94 236 GLY A C 1
ATOM 1750 O O . GLY A 1 236 ? 2.402 -12.536 -2.710 1.00 97.94 236 GLY A O 1
ATOM 1751 N N . LEU A 1 237 ? 4.076 -11.789 -1.399 1.00 98.38 237 LEU A N 1
ATOM 1752 C CA . LEU A 1 237 ? 4.648 -10.830 -2.330 1.00 98.38 237 LEU A CA 1
ATOM 1753 C C . LEU A 1 237 ? 5.161 -11.513 -3.605 1.00 98.38 237 LEU A C 1
ATOM 1755 O O . LEU A 1 237 ? 4.858 -11.059 -4.705 1.00 98.38 237 LEU A O 1
ATOM 1759 N N . SER A 1 238 ? 5.867 -12.638 -3.463 1.00 98.12 238 SER A N 1
ATOM 1760 C CA . SER A 1 238 ? 6.417 -13.400 -4.596 1.00 98.12 238 SER A CA 1
ATOM 1761 C C . SER A 1 238 ? 5.339 -14.054 -5.471 1.00 98.12 238 SER A C 1
ATOM 1763 O O . SER A 1 238 ? 5.577 -14.400 -6.628 1.00 98.12 238 SER A O 1
ATOM 1765 N N . ALA A 1 239 ? 4.134 -14.247 -4.932 1.00 96.75 239 ALA A N 1
ATOM 1766 C CA . ALA A 1 239 ? 3.046 -14.906 -5.644 1.00 96.75 239 ALA A CA 1
ATOM 1767 C C . ALA A 1 239 ? 2.285 -13.997 -6.616 1.00 96.75 239 ALA A C 1
ATOM 1769 O O . ALA A 1 239 ? 1.588 -14.509 -7.497 1.00 96.75 239 ALA A O 1
ATOM 1770 N N . LEU A 1 240 ? 2.390 -12.672 -6.474 1.00 95.62 240 LEU A N 1
ATOM 1771 C CA . LEU A 1 240 ? 1.695 -11.745 -7.358 1.00 95.62 240 LEU A CA 1
ATOM 1772 C C . LEU A 1 240 ? 2.434 -11.645 -8.696 1.00 95.62 240 LEU A C 1
ATOM 1774 O O . LEU A 1 240 ? 3.512 -11.064 -8.785 1.00 95.62 240 LEU A O 1
ATOM 1778 N N . ARG A 1 241 ? 1.842 -12.217 -9.749 1.00 92.38 241 ARG A N 1
ATOM 1779 C CA . ARG A 1 241 ? 2.484 -12.307 -11.070 1.00 92.38 241 ARG A CA 1
ATOM 1780 C C . ARG A 1 241 ? 2.309 -11.065 -11.938 1.00 92.38 241 ARG A C 1
ATOM 1782 O O . ARG A 1 241 ? 3.211 -10.718 -12.687 1.00 92.38 241 ARG A O 1
ATOM 1789 N N . ALA A 1 242 ? 1.154 -10.422 -11.855 1.00 92.12 242 ALA A N 1
ATOM 1790 C CA . ALA A 1 242 ? 0.837 -9.239 -12.636 1.00 92.12 242 ALA A CA 1
ATOM 1791 C C . ALA A 1 242 ? -0.260 -8.437 -11.938 1.00 92.12 242 ALA A C 1
ATOM 1793 O O . ALA A 1 242 ? -1.026 -8.964 -11.125 1.00 92.12 242 ALA A O 1
ATOM 1794 N N . ILE A 1 243 ? -0.332 -7.156 -12.277 1.00 93.69 243 ILE A N 1
ATOM 1795 C CA . ILE A 1 243 ? -1.423 -6.266 -11.898 1.00 93.69 243 ILE A CA 1
ATOM 1796 C C . ILE A 1 243 ? -1.896 -5.614 -13.201 1.00 93.69 243 ILE A C 1
ATOM 1798 O O . ILE A 1 243 ? -1.057 -5.015 -13.878 1.00 93.69 243 ILE A O 1
ATOM 1802 N N . PRO A 1 244 ? -3.192 -5.708 -13.551 1.00 92.38 244 PRO A N 1
ATOM 1803 C CA . PRO A 1 244 ? -3.686 -5.193 -14.822 1.00 92.38 244 PRO A CA 1
ATOM 1804 C C . PRO A 1 244 ? -3.288 -3.729 -15.053 1.00 92.38 244 PRO A C 1
ATOM 1806 O O . PRO A 1 244 ? -3.545 -2.862 -14.209 1.00 92.38 244 PRO A O 1
ATOM 1809 N N . GLY A 1 245 ? -2.618 -3.458 -16.175 1.00 91.81 245 GLY A N 1
ATOM 1810 C CA . GLY A 1 245 ? -2.164 -2.120 -16.564 1.00 91.81 245 GLY A CA 1
ATOM 1811 C C . GLY A 1 245 ? -1.137 -1.470 -15.623 1.00 91.81 245 GLY A C 1
ATOM 1812 O O . GLY A 1 245 ? -1.118 -0.241 -15.492 1.00 91.81 245 GLY A O 1
ATOM 1813 N N . ARG A 1 246 ? -0.318 -2.251 -14.908 1.00 92.81 246 ARG A N 1
ATOM 1814 C CA . ARG A 1 246 ? 0.797 -1.755 -14.074 1.00 92.81 246 ARG A CA 1
ATOM 1815 C C . ARG A 1 246 ? 2.083 -2.494 -14.438 1.00 92.81 246 ARG A C 1
ATOM 1817 O O . ARG A 1 246 ? 2.385 -3.539 -13.865 1.00 92.81 246 ARG A O 1
ATOM 1824 N N . LEU A 1 247 ? 2.814 -1.933 -15.398 1.00 91.25 247 LEU A N 1
ATOM 1825 C CA . LEU A 1 247 ? 3.969 -2.514 -16.083 1.00 91.25 247 LEU A CA 1
ATOM 1826 C C . LEU A 1 247 ? 3.746 -3.999 -16.408 1.00 91.25 247 LEU A C 1
ATOM 1828 O O . LEU A 1 247 ? 4.605 -4.852 -16.186 1.00 91.25 247 LEU A O 1
ATOM 1832 N N . GLU A 1 248 ? 2.542 -4.292 -16.892 1.00 91.56 248 GLU A N 1
ATOM 1833 C CA . GLU A 1 248 ? 2.056 -5.629 -17.188 1.00 91.56 248 GLU A CA 1
ATOM 1834 C C . GLU A 1 248 ? 2.728 -6.123 -18.461 1.00 91.56 248 GLU A C 1
ATOM 1836 O O . GLU A 1 248 ? 2.508 -5.578 -19.543 1.00 91.56 248 GLU A O 1
ATOM 1841 N N . LYS A 1 249 ? 3.575 -7.140 -18.329 1.00 90.19 249 LYS A N 1
ATOM 1842 C CA . LYS A 1 249 ? 4.205 -7.786 -19.474 1.00 90.19 249 LYS A CA 1
ATOM 1843 C C . LYS A 1 249 ? 3.172 -8.634 -20.211 1.00 90.19 249 LYS A C 1
ATOM 1845 O O . LYS A 1 249 ? 2.517 -9.469 -19.595 1.00 90.19 249 LYS A O 1
ATOM 1850 N N . ILE A 1 250 ? 3.067 -8.433 -21.519 1.00 91.06 250 ILE A N 1
ATOM 1851 C CA . ILE A 1 250 ? 2.196 -9.226 -22.384 1.00 91.06 250 ILE A CA 1
ATOM 1852 C C . ILE A 1 250 ? 2.996 -10.386 -22.956 1.00 91.06 250 ILE A C 1
ATOM 1854 O O . ILE A 1 250 ? 4.013 -10.183 -23.626 1.00 91.06 250 ILE A O 1
ATOM 1858 N N . ASP A 1 251 ? 2.519 -11.596 -22.682 1.00 87.69 251 ASP A N 1
ATOM 1859 C CA . ASP A 1 251 ? 3.037 -12.811 -23.292 1.00 87.69 251 ASP A CA 1
ATOM 1860 C C . ASP A 1 251 ? 2.497 -12.914 -24.722 1.00 87.69 251 ASP A C 1
ATOM 1862 O O . ASP A 1 251 ? 1.287 -12.935 -24.954 1.00 87.69 251 ASP A O 1
ATOM 1866 N N . TRP A 1 252 ? 3.410 -12.927 -25.690 1.00 90.88 252 TRP A N 1
ATOM 1867 C CA . TRP A 1 252 ? 3.109 -13.050 -27.112 1.00 90.88 252 TRP A CA 1
ATOM 1868 C C . TRP A 1 252 ? 4.338 -13.594 -27.857 1.00 90.88 252 TRP A C 1
ATOM 1870 O O . TRP A 1 252 ? 5.464 -13.467 -27.375 1.00 90.88 252 TRP A O 1
ATOM 1880 N N . ASP A 1 253 ? 4.131 -14.179 -29.036 1.00 89.69 253 ASP A N 1
ATOM 1881 C CA . ASP A 1 253 ? 5.155 -14.954 -29.761 1.00 89.69 253 ASP A CA 1
ATOM 1882 C C . ASP A 1 253 ? 6.100 -14.107 -30.640 1.00 89.69 253 ASP A C 1
ATOM 1884 O O . ASP A 1 253 ? 6.625 -14.590 -31.643 1.00 89.69 253 ASP A O 1
ATOM 1888 N N . GLY A 1 254 ? 6.293 -12.826 -30.322 1.00 88.94 254 GLY A N 1
ATOM 1889 C CA . GLY A 1 254 ? 7.128 -11.931 -31.124 1.00 88.94 254 GLY A CA 1
ATOM 1890 C C . GLY A 1 254 ? 8.524 -11.665 -30.562 1.00 88.94 254 GLY A C 1
ATOM 1891 O O . GLY A 1 254 ? 8.830 -11.936 -29.404 1.00 88.94 254 GLY A O 1
ATOM 1892 N N . ASP A 1 255 ? 9.368 -11.039 -31.384 1.00 90.25 255 ASP A N 1
ATOM 1893 C CA . ASP A 1 255 ? 10.794 -10.816 -31.088 1.00 90.25 255 ASP A CA 1
ATOM 1894 C C . ASP A 1 255 ? 11.078 -9.596 -30.184 1.00 90.25 255 ASP A C 1
ATOM 1896 O O . ASP A 1 255 ? 12.226 -9.166 -30.030 1.00 90.25 255 ASP A O 1
ATOM 1900 N N . PHE A 1 256 ? 10.047 -8.995 -29.586 1.00 90.12 256 PHE A N 1
ATOM 1901 C CA . PHE A 1 256 ? 10.186 -7.878 -28.652 1.00 90.12 256 PHE A CA 1
ATOM 1902 C C . PHE A 1 256 ? 9.234 -8.014 -27.466 1.00 90.12 256 PHE A C 1
ATOM 1904 O O . PHE A 1 256 ? 8.218 -8.692 -27.526 1.00 90.12 256 PHE A O 1
ATOM 1911 N N . SER A 1 257 ? 9.559 -7.359 -26.354 1.00 90.81 257 SER A N 1
ATOM 1912 C CA . SER A 1 257 ? 8.686 -7.342 -25.178 1.00 90.81 257 SER A CA 1
ATOM 1913 C C . SER A 1 257 ? 7.644 -6.230 -25.286 1.00 90.81 257 SER A C 1
ATOM 1915 O O . SER A 1 257 ? 7.982 -5.099 -25.634 1.00 90.81 257 SER A O 1
ATOM 1917 N N . VAL A 1 258 ? 6.396 -6.552 -24.950 1.00 92.81 258 VAL A N 1
ATOM 1918 C CA . VAL A 1 258 ? 5.281 -5.601 -24.866 1.00 92.81 258 VAL A CA 1
ATOM 1919 C C . VAL A 1 258 ? 4.901 -5.427 -23.402 1.00 92.81 258 VAL A C 1
ATOM 1921 O O . VAL A 1 258 ? 4.770 -6.410 -22.674 1.00 92.81 258 VAL A O 1
ATOM 1924 N N . PHE A 1 259 ? 4.729 -4.175 -22.977 1.00 93.06 259 PHE A N 1
ATOM 1925 C CA . PHE A 1 259 ? 4.297 -3.828 -21.627 1.00 93.06 259 PHE A CA 1
ATOM 1926 C C . PHE A 1 259 ? 3.114 -2.862 -21.688 1.00 93.06 259 PHE A C 1
ATOM 1928 O O . PHE A 1 259 ? 3.152 -1.900 -22.454 1.00 93.06 259 PHE A O 1
ATOM 1935 N N . ILE A 1 260 ? 2.096 -3.092 -20.858 1.00 94.06 260 ILE A N 1
ATOM 1936 C CA . ILE A 1 260 ? 0.975 -2.170 -20.647 1.00 94.06 260 ILE A CA 1
ATOM 1937 C C . ILE A 1 260 ? 1.160 -1.481 -19.294 1.00 94.06 260 ILE A C 1
ATOM 1939 O O . ILE A 1 260 ? 1.289 -2.140 -18.261 1.00 94.06 260 ILE A O 1
ATOM 1943 N N . ASP A 1 261 ? 1.160 -0.149 -19.279 1.00 93.44 261 ASP A N 1
ATOM 1944 C CA . ASP A 1 261 ? 1.290 0.633 -18.049 1.00 93.44 261 ASP A CA 1
ATOM 1945 C C . ASP A 1 261 ? 0.378 1.869 -18.033 1.00 93.44 261 ASP A C 1
ATOM 1947 O O . ASP A 1 261 ? 0.043 2.436 -19.069 1.00 93.44 261 ASP A O 1
ATOM 1951 N N . TYR A 1 262 ? -0.021 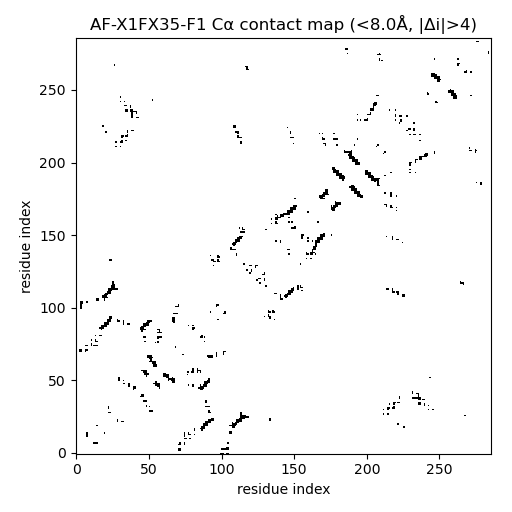2.282 -16.829 1.00 92.69 262 TYR A N 1
ATOM 1952 C CA . TYR A 1 262 ? -0.923 3.407 -16.564 1.00 92.69 262 TYR A CA 1
ATOM 1953 C C . TYR A 1 262 ? -0.194 4.710 -16.198 1.00 92.69 262 TYR A C 1
ATOM 1955 O O . TYR A 1 262 ? -0.791 5.615 -15.609 1.00 92.69 262 TYR A O 1
ATOM 1963 N N . ALA A 1 263 ? 1.108 4.819 -16.458 1.00 88.88 263 ALA A N 1
ATOM 1964 C CA . ALA A 1 263 ? 1.884 6.029 -16.221 1.00 88.88 263 ALA A CA 1
ATOM 1965 C C . ALA A 1 263 ? 1.267 7.253 -16.922 1.00 88.88 263 ALA A C 1
ATOM 1967 O O . ALA A 1 263 ? 1.526 7.529 -18.087 1.00 88.88 263 ALA A O 1
ATOM 1968 N N . HIS A 1 264 ? 0.475 8.016 -16.169 1.00 86.81 264 HIS A N 1
ATOM 1969 C CA . HIS A 1 264 ? -0.227 9.221 -16.619 1.00 86.81 264 HIS A CA 1
ATOM 1970 C C . HIS A 1 264 ? 0.374 10.503 -16.023 1.00 86.81 264 HIS A C 1
ATOM 1972 O O . HIS A 1 264 ? -0.071 11.603 -16.337 1.00 86.81 264 HIS A O 1
ATOM 1978 N N . THR A 1 265 ? 1.402 10.375 -15.177 1.00 84.19 265 THR A N 1
ATOM 1979 C CA . THR A 1 265 ? 2.189 11.497 -14.650 1.00 84.19 265 THR A CA 1
ATOM 1980 C C . THR A 1 265 ? 3.605 11.459 -15.219 1.00 84.19 265 THR A C 1
ATOM 1982 O O . THR A 1 265 ? 4.135 10.389 -15.529 1.00 84.19 265 THR A O 1
ATOM 1985 N N . ALA A 1 266 ? 4.256 12.622 -15.322 1.00 87.38 266 ALA A N 1
ATOM 1986 C CA . ALA A 1 266 ? 5.635 12.709 -15.811 1.00 87.38 266 ALA A CA 1
ATOM 1987 C C . ALA A 1 266 ? 6.612 11.871 -14.963 1.00 87.38 266 ALA A C 1
ATOM 1989 O O . ALA A 1 266 ? 7.529 11.247 -15.497 1.00 87.38 266 ALA A O 1
ATOM 1990 N N . ASP A 1 267 ? 6.392 11.821 -13.645 1.00 86.69 267 ASP A N 1
ATOM 1991 C CA . ASP A 1 267 ? 7.177 10.997 -12.724 1.00 86.69 267 ASP A CA 1
ATOM 1992 C C . ASP A 1 267 ? 6.947 9.495 -12.951 1.00 86.69 267 ASP A C 1
ATOM 1994 O O . ASP A 1 267 ? 7.910 8.737 -13.065 1.00 86.69 267 ASP A O 1
ATOM 1998 N N . ALA A 1 268 ? 5.689 9.060 -13.098 1.00 88.06 268 ALA A N 1
ATOM 1999 C CA . ALA A 1 268 ? 5.380 7.661 -13.387 1.00 88.06 268 ALA A CA 1
ATOM 2000 C C . ALA A 1 268 ? 6.021 7.210 -14.707 1.00 88.06 268 ALA A C 1
ATOM 2002 O O . ALA A 1 268 ? 6.682 6.171 -14.740 1.00 88.06 268 ALA A O 1
ATOM 2003 N N . LEU A 1 269 ? 5.921 8.028 -15.761 1.00 91.44 269 LEU A N 1
ATOM 2004 C CA . LEU A 1 269 ? 6.532 7.719 -17.054 1.00 91.44 269 LEU A CA 1
ATOM 2005 C C . LEU A 1 269 ? 8.057 7.637 -16.935 1.00 91.44 269 LEU A C 1
ATOM 2007 O O . LEU A 1 269 ? 8.669 6.689 -17.423 1.00 91.44 269 LEU A O 1
ATOM 2011 N N . LYS A 1 270 ? 8.686 8.582 -16.228 1.00 91.19 270 LYS A N 1
ATOM 2012 C CA . LYS A 1 270 ? 10.130 8.543 -15.961 1.00 91.19 270 LYS A CA 1
ATOM 2013 C C . LYS A 1 270 ? 10.538 7.252 -15.247 1.00 91.19 270 LYS A C 1
ATOM 2015 O O . LYS A 1 270 ? 11.548 6.661 -15.624 1.00 91.19 270 LYS A O 1
ATOM 2020 N N . ASN A 1 271 ? 9.767 6.800 -14.258 1.00 89.88 271 ASN A N 1
ATOM 2021 C CA . ASN A 1 271 ? 10.041 5.567 -13.516 1.00 89.88 271 ASN A CA 1
ATOM 2022 C C . ASN A 1 271 ? 9.922 4.314 -14.397 1.00 89.88 271 ASN A C 1
ATOM 2024 O O . ASN A 1 271 ? 10.783 3.431 -14.319 1.00 89.88 271 ASN A O 1
ATOM 2028 N N . VAL A 1 272 ? 8.917 4.255 -15.277 1.00 92.44 272 VAL A N 1
ATOM 2029 C CA . VAL A 1 272 ? 8.764 3.178 -16.270 1.00 92.44 272 VAL A CA 1
ATOM 2030 C C . VAL A 1 272 ? 9.956 3.150 -17.224 1.00 92.44 272 VAL A C 1
ATOM 2032 O O . VAL A 1 272 ? 10.607 2.117 -17.377 1.00 92.44 272 VAL A O 1
ATOM 2035 N N . LEU A 1 273 ? 10.312 4.296 -17.808 1.00 93.19 273 LEU A N 1
ATOM 2036 C CA . LEU A 1 273 ? 11.420 4.380 -18.760 1.00 93.19 273 LEU A CA 1
ATOM 2037 C C . LEU A 1 273 ? 12.767 4.070 -18.113 1.00 93.19 273 LEU A C 1
ATOM 2039 O O . LEU A 1 273 ? 13.565 3.340 -18.694 1.00 93.19 273 LEU A O 1
ATOM 2043 N N . ALA A 1 274 ? 13.023 4.576 -16.907 1.00 91.44 274 ALA A N 1
ATOM 2044 C CA . ALA A 1 274 ? 14.240 4.267 -16.161 1.00 91.44 274 ALA A CA 1
ATOM 2045 C C . ALA A 1 274 ? 14.347 2.774 -15.813 1.00 91.44 274 ALA A C 1
ATOM 2047 O O . ALA A 1 274 ? 15.455 2.253 -15.725 1.00 91.44 274 ALA A O 1
ATOM 2048 N N . THR A 1 275 ? 13.209 2.092 -15.653 1.00 91.81 275 THR A N 1
ATOM 2049 C CA . THR A 1 275 ? 13.152 0.649 -15.397 1.00 91.81 275 THR A CA 1
ATOM 2050 C C . THR A 1 275 ? 13.414 -0.162 -16.660 1.00 91.81 275 THR A C 1
ATOM 2052 O O . THR A 1 275 ? 14.198 -1.099 -16.616 1.00 91.81 275 THR A O 1
ATOM 2055 N N . LEU A 1 276 ? 12.794 0.186 -17.790 1.00 92.75 276 LEU A N 1
ATOM 2056 C CA . LEU A 1 276 ? 12.888 -0.616 -19.016 1.00 92.75 276 LEU A CA 1
ATOM 2057 C C . LEU A 1 276 ? 14.145 -0.323 -19.846 1.00 92.75 276 LEU A C 1
ATOM 2059 O O . LEU A 1 276 ? 14.675 -1.216 -20.507 1.00 92.75 276 LEU A O 1
ATOM 2063 N N . LYS A 1 277 ? 14.645 0.918 -19.824 1.00 92.69 277 LYS A N 1
ATOM 2064 C CA . LYS A 1 277 ? 15.776 1.350 -20.662 1.00 92.69 277 LYS A CA 1
ATOM 2065 C C . LYS A 1 277 ? 17.052 0.516 -20.461 1.00 92.69 277 LYS A C 1
ATOM 2067 O O . LYS A 1 277 ? 17.650 0.175 -21.477 1.00 92.69 277 LYS A O 1
ATOM 2072 N N . PRO A 1 278 ? 17.465 0.136 -19.234 1.00 90.75 278 PRO A N 1
ATOM 2073 C CA . PRO A 1 278 ? 18.636 -0.722 -19.027 1.00 90.75 278 PRO A CA 1
ATOM 2074 C C . PRO A 1 278 ? 18.521 -2.115 -19.664 1.00 90.75 278 PRO A C 1
ATOM 2076 O O . PRO A 1 278 ? 19.538 -2.730 -19.967 1.00 90.75 278 PRO A O 1
ATOM 2079 N N . PHE A 1 279 ? 17.299 -2.608 -19.882 1.00 87.94 279 PHE A N 1
ATOM 2080 C CA . PHE A 1 279 ? 17.042 -3.934 -20.451 1.00 87.94 279 PHE A CA 1
ATOM 2081 C C . PHE A 1 279 ? 16.767 -3.903 -21.961 1.00 87.94 279 PHE A C 1
ATOM 2083 O O . PHE A 1 279 ? 16.739 -4.946 -22.618 1.00 87.94 279 PHE A O 1
ATOM 2090 N N . CYS A 1 280 ? 16.571 -2.714 -22.534 1.00 89.50 280 CYS A N 1
ATOM 2091 C CA . CYS A 1 280 ? 16.308 -2.541 -23.953 1.00 89.50 280 CYS A CA 1
ATOM 2092 C C . CYS A 1 280 ? 17.599 -2.685 -24.771 1.00 89.50 280 CYS A C 1
ATOM 2094 O O . CYS A 1 280 ? 18.461 -1.811 -24.751 1.00 89.50 280 CYS A O 1
ATOM 2096 N N . ARG A 1 281 ? 17.708 -3.772 -25.544 1.00 87.31 281 ARG A N 1
ATOM 2097 C CA . ARG A 1 281 ? 18.871 -4.039 -26.414 1.00 87.31 281 ARG A CA 1
ATOM 2098 C C . ARG A 1 281 ? 18.890 -3.209 -27.700 1.00 87.31 281 ARG A C 1
ATOM 2100 O O . ARG A 1 281 ? 19.949 -3.021 -28.284 1.00 87.31 281 ARG A O 1
ATOM 2107 N N . ALA A 1 282 ? 17.724 -2.750 -28.150 1.00 89.75 282 ALA A N 1
ATOM 2108 C CA . ALA A 1 282 ? 17.560 -1.986 -29.381 1.00 89.75 282 ALA A CA 1
ATOM 2109 C C . ALA A 1 282 ? 16.809 -0.679 -29.087 1.00 89.75 282 ALA A C 1
ATOM 2111 O O . ALA A 1 282 ? 17.317 0.187 -28.378 1.00 89.75 282 ALA A O 1
ATOM 2112 N N . LYS A 1 283 ? 15.589 -0.532 -29.605 1.00 92.44 283 LYS A N 1
ATOM 2113 C CA . LYS A 1 283 ? 14.776 0.675 -29.463 1.00 92.44 283 LYS A CA 1
ATOM 2114 C C . LYS A 1 283 ? 13.652 0.465 -28.448 1.00 92.44 283 LYS A C 1
ATOM 2116 O O . LYS A 1 283 ? 12.868 -0.466 -28.592 1.00 92.44 283 LYS A O 1
ATOM 2121 N N . LEU A 1 284 ? 13.540 1.375 -27.481 1.00 92.31 284 LEU A N 1
ATOM 2122 C CA . LEU A 1 284 ? 12.379 1.484 -26.597 1.00 92.31 284 LEU A CA 1
ATOM 2123 C C . LEU A 1 284 ? 11.373 2.442 -27.242 1.00 92.31 284 LEU A C 1
ATOM 2125 O O . LEU A 1 284 ? 11.727 3.583 -27.545 1.00 92.31 284 LEU A O 1
ATOM 2129 N N . THR A 1 285 ? 10.150 1.969 -27.469 1.00 92.12 285 THR A N 1
ATOM 2130 C CA . THR A 1 285 ? 9.055 2.755 -28.056 1.00 92.12 285 THR A CA 1
ATOM 2131 C C . THR A 1 285 ? 7.939 2.873 -27.026 1.00 92.12 285 THR A C 1
ATOM 2133 O O . THR A 1 285 ? 7.634 1.886 -26.359 1.00 92.12 285 THR A O 1
ATOM 2136 N N . VAL A 1 286 ? 7.393 4.081 -26.885 1.00 87.81 286 VAL A N 1
ATOM 2137 C CA . VAL A 1 286 ? 6.302 4.445 -25.970 1.00 87.81 286 VAL A CA 1
ATOM 2138 C C . VAL A 1 286 ? 5.153 4.968 -26.805 1.00 87.81 286 VAL A C 1
ATOM 2140 O O . VAL A 1 286 ? 5.456 5.781 -27.711 1.00 87.81 286 VAL A O 1
#